Protein AF-A0AA89L4E9-F1 (afdb_monomer)

pLDDT: mean 79.31, std 12.42, range [31.48, 97.69]

Organism: NCBI:txid1423752

Structure (mmCIF, N/CA/C/O backbone):
data_AF-A0AA89L4E9-F1
#
_entry.id   AF-A0AA89L4E9-F1
#
loop_
_atom_site.group_PDB
_atom_site.id
_atom_site.type_symbol
_atom_site.label_atom_id
_atom_site.label_alt_id
_atom_site.label_comp_id
_atom_site.label_asym_id
_atom_site.label_entity_id
_atom_site.label_seq_id
_atom_site.pdbx_PDB_ins_code
_atom_site.Cartn_x
_atom_site.Cartn_y
_atom_site.Cartn_z
_atom_site.occupancy
_atom_site.B_iso_or_equiv
_atom_site.auth_seq_id
_atom_site.auth_comp_id
_atom_site.auth_asym_id
_atom_site.auth_atom_id
_atom_site.pdbx_PDB_model_num
ATOM 1 N N . MET A 1 1 ? -25.740 25.741 -2.305 1.00 34.22 1 MET A N 1
ATOM 2 C CA . MET A 1 1 ? -24.796 24.967 -3.142 1.00 34.22 1 MET A CA 1
ATOM 3 C C . MET A 1 1 ? -24.768 23.547 -2.615 1.00 34.22 1 MET A C 1
ATOM 5 O O . MET A 1 1 ? -24.580 23.370 -1.420 1.00 34.22 1 MET A O 1
ATOM 9 N N . ILE A 1 2 ? -25.071 22.584 -3.481 1.00 31.48 2 ILE A N 1
ATOM 10 C CA . ILE A 1 2 ? -25.350 21.183 -3.149 1.00 31.48 2 ILE A CA 1
ATOM 11 C C . ILE A 1 2 ? -24.116 20.564 -2.480 1.00 31.48 2 ILE A C 1
ATOM 13 O O . ILE A 1 2 ? -23.092 20.346 -3.120 1.00 31.48 2 ILE A O 1
ATOM 17 N N . THR A 1 3 ? -24.206 20.318 -1.174 1.00 39.59 3 THR A N 1
ATOM 18 C CA . THR A 1 3 ? -23.244 19.529 -0.402 1.00 39.59 3 THR A CA 1
ATOM 19 C C . THR A 1 3 ? -23.375 18.074 -0.832 1.00 39.59 3 THR A C 1
ATOM 21 O O . THR A 1 3 ? -24.111 17.310 -0.212 1.00 39.59 3 THR A O 1
ATOM 24 N N . SER A 1 4 ? -22.707 17.679 -1.919 1.00 49.53 4 SER A N 1
ATOM 25 C CA . SER A 1 4 ? -22.522 16.257 -2.204 1.00 49.53 4 SER A CA 1
ATOM 26 C C . SER A 1 4 ? -21.714 15.671 -1.049 1.00 49.53 4 SER A C 1
ATOM 28 O O . SER A 1 4 ? -20.542 16.016 -0.876 1.00 49.53 4 SER A O 1
ATOM 30 N N . GLN A 1 5 ? -22.352 14.849 -0.222 1.00 59.25 5 GLN A N 1
ATOM 31 C CA . GLN A 1 5 ? -21.687 14.121 0.848 1.00 59.25 5 GLN A CA 1
ATOM 32 C C . GLN A 1 5 ? -20.599 13.256 0.202 1.00 59.25 5 GLN A C 1
ATOM 34 O O . GLN A 1 5 ? -20.903 12.355 -0.575 1.00 59.25 5 GLN A O 1
ATOM 39 N N . LEU A 1 6 ? -19.329 13.598 0.435 1.00 64.25 6 LEU A N 1
ATOM 40 C CA . LEU A 1 6 ? -18.217 12.800 -0.071 1.00 64.25 6 LEU A CA 1
ATOM 41 C C . LEU A 1 6 ? -18.293 11.424 0.595 1.00 64.25 6 LEU A C 1
ATOM 43 O O . LEU A 1 6 ? -18.438 11.343 1.816 1.00 64.25 6 LEU A O 1
ATOM 47 N N . SER A 1 7 ? -18.220 10.359 -0.203 1.00 77.50 7 SER A N 1
ATOM 48 C CA . SER A 1 7 ? -18.093 9.008 0.338 1.00 77.50 7 SER A CA 1
ATOM 49 C C . SER A 1 7 ? -16.706 8.888 0.968 1.00 77.50 7 SER A C 1
ATOM 51 O O . SER A 1 7 ? -15.694 9.215 0.344 1.00 77.50 7 SER A O 1
ATOM 53 N N . THR A 1 8 ? -16.660 8.505 2.240 1.00 84.25 8 THR A N 1
ATOM 54 C CA . THR A 1 8 ? -15.418 8.337 2.997 1.00 84.25 8 THR A CA 1
ATOM 55 C C . THR A 1 8 ? -15.434 7.012 3.722 1.00 84.25 8 THR A C 1
ATOM 57 O O . THR A 1 8 ? -16.495 6.532 4.128 1.00 84.25 8 THR A O 1
ATOM 60 N N . PHE A 1 9 ? -14.256 6.462 3.952 1.00 88.75 9 PHE A N 1
ATOM 61 C CA . PHE A 1 9 ? -14.078 5.269 4.760 1.00 88.75 9 PHE A CA 1
ATOM 62 C C . PHE A 1 9 ? -12.809 5.389 5.598 1.00 88.75 9 PHE A C 1
ATOM 64 O O . PHE A 1 9 ? -11.923 6.184 5.280 1.00 88.75 9 PHE A O 1
ATOM 71 N N . ILE A 1 10 ? -12.736 4.617 6.677 1.00 89.56 10 ILE A N 1
ATOM 72 C CA . ILE A 1 10 ? -11.607 4.632 7.609 1.00 89.56 10 ILE A CA 1
ATOM 73 C C . ILE A 1 10 ? -10.956 3.255 7.607 1.00 89.56 10 ILE A C 1
ATOM 75 O O . ILE A 1 10 ? -11.644 2.251 7.797 1.00 89.56 10 ILE A O 1
ATOM 79 N N . ILE A 1 11 ? -9.637 3.230 7.432 1.00 91.06 11 ILE A N 1
ATOM 80 C CA . ILE A 1 11 ? -8.781 2.103 7.793 1.00 91.06 11 ILE A CA 1
ATOM 81 C C . ILE A 1 11 ? -7.450 2.608 8.341 1.00 91.06 11 ILE A C 1
ATOM 83 O O . ILE A 1 11 ? -6.716 3.320 7.664 1.00 91.06 11 ILE A O 1
ATOM 87 N N . ILE A 1 12 ? -7.126 2.190 9.559 1.00 89.44 12 ILE A N 1
ATOM 88 C CA . ILE A 1 12 ? -5.860 2.474 10.232 1.00 89.44 12 ILE A CA 1
ATOM 89 C C . ILE A 1 12 ? -5.217 1.137 10.565 1.00 89.44 12 ILE A C 1
ATOM 91 O O . ILE A 1 12 ? -5.821 0.307 11.247 1.00 89.44 12 ILE A O 1
ATOM 95 N N . ALA A 1 13 ? -4.003 0.934 10.066 1.00 89.88 13 ALA A N 1
ATOM 96 C CA . ALA A 1 13 ? -3.284 -0.333 10.151 1.00 89.88 13 ALA A CA 1
ATOM 97 C C . ALA A 1 13 ? -1.805 -0.123 10.509 1.00 89.88 13 ALA A C 1
ATOM 99 O O . ALA A 1 13 ? -0.934 -0.831 10.013 1.00 89.88 13 ALA A O 1
ATOM 100 N N . ASN A 1 14 ? -1.509 0.872 11.349 1.00 86.56 14 ASN A N 1
ATOM 101 C CA . ASN A 1 14 ? -0.137 1.310 11.645 1.00 86.56 14 ASN A CA 1
ATOM 102 C C . ASN A 1 14 ? 0.743 0.179 12.204 1.00 86.56 14 ASN A C 1
ATOM 104 O O . ASN A 1 14 ? 1.941 0.131 11.925 1.00 86.56 14 ASN A O 1
ATOM 108 N N . ASN A 1 15 ? 0.126 -0.784 12.897 1.00 87.94 15 ASN A N 1
ATOM 109 C CA . ASN A 1 15 ? 0.776 -1.985 13.426 1.00 87.94 15 ASN A CA 1
ATOM 110 C C . ASN A 1 15 ? 1.361 -2.894 12.330 1.00 87.94 15 ASN A C 1
ATOM 112 O O . ASN A 1 15 ? 2.174 -3.759 12.636 1.00 87.94 15 ASN A O 1
ATOM 116 N N . PHE A 1 16 ? 0.989 -2.686 11.063 1.00 89.62 16 PHE A N 1
ATOM 117 C CA . PHE A 1 16 ? 1.454 -3.436 9.892 1.00 89.62 16 PHE A CA 1
ATOM 118 C C . PHE A 1 16 ? 2.478 -2.663 9.060 1.00 89.62 16 PHE A C 1
ATOM 120 O O . PHE A 1 16 ? 2.621 -2.896 7.859 1.00 89.62 16 PHE A O 1
ATOM 127 N N . THR A 1 17 ? 3.201 -1.735 9.684 1.00 88.00 17 THR A N 1
ATOM 128 C CA . THR A 1 17 ? 4.418 -1.183 9.085 1.00 88.00 17 THR A CA 1
ATOM 129 C C . THR A 1 17 ? 5.465 -2.292 9.041 1.00 88.00 17 THR A C 1
ATOM 131 O O . THR A 1 17 ? 5.830 -2.828 10.089 1.00 88.00 17 THR A O 1
ATOM 134 N N . MET A 1 18 ? 5.897 -2.675 7.839 1.00 85.31 18 MET A N 1
ATOM 135 C CA . MET A 1 18 ? 6.912 -3.713 7.651 1.00 85.31 18 MET A CA 1
ATOM 136 C C . MET A 1 18 ? 8.278 -3.163 8.067 1.00 85.31 18 MET A C 1
ATOM 138 O O . MET A 1 18 ? 8.704 -2.124 7.564 1.00 85.31 18 MET A O 1
ATOM 142 N N . ILE A 1 19 ? 8.944 -3.855 8.988 1.00 86.00 19 ILE A N 1
ATOM 143 C CA . ILE A 1 19 ? 10.276 -3.489 9.486 1.00 86.00 19 ILE A CA 1
ATOM 144 C C . ILE A 1 19 ? 11.342 -4.290 8.751 1.00 86.00 19 ILE A C 1
ATOM 146 O O . ILE A 1 19 ? 12.340 -3.729 8.308 1.00 86.00 19 ILE A O 1
ATOM 150 N N . ASP A 1 20 ? 11.113 -5.592 8.611 1.00 82.94 20 ASP A N 1
ATOM 151 C CA . ASP A 1 20 ? 12.047 -6.507 7.969 1.00 82.94 20 ASP A CA 1
ATOM 152 C C . ASP A 1 20 ? 11.298 -7.715 7.389 1.00 82.94 20 ASP A C 1
ATOM 154 O O . ASP A 1 20 ? 10.068 -7.804 7.469 1.00 82.94 20 ASP A O 1
ATOM 158 N N . ARG A 1 21 ? 12.036 -8.652 6.801 1.00 86.19 21 ARG A N 1
ATOM 159 C CA . ARG A 1 21 ? 11.559 -9.995 6.491 1.00 86.19 21 ARG A CA 1
ATOM 160 C C . ARG A 1 21 ? 12.344 -11.015 7.285 1.00 86.19 21 ARG A C 1
ATOM 162 O O . ARG A 1 21 ? 13.561 -10.916 7.406 1.00 86.19 21 ARG A O 1
ATOM 169 N N . ASP A 1 22 ? 11.642 -12.035 7.747 1.00 80.88 22 ASP A N 1
ATOM 170 C CA . ASP A 1 22 ? 12.271 -13.193 8.354 1.00 80.88 22 ASP A CA 1
ATOM 171 C C . ASP A 1 22 ? 13.283 -13.812 7.359 1.00 80.88 22 ASP A C 1
ATOM 173 O O . ASP A 1 22 ? 12.941 -14.060 6.190 1.00 80.88 22 ASP A O 1
ATOM 177 N N . PRO A 1 23 ? 14.548 -14.019 7.766 1.00 81.31 23 PRO A N 1
ATOM 178 C CA . PRO A 1 23 ? 15.587 -14.526 6.880 1.00 81.31 23 PRO A CA 1
ATOM 179 C C . PRO A 1 23 ? 15.296 -15.943 6.369 1.00 81.31 23 PRO A C 1
ATOM 181 O O . PRO A 1 23 ? 15.668 -16.238 5.225 1.00 81.31 23 PRO A O 1
ATOM 184 N N . ASP A 1 24 ? 14.596 -16.761 7.154 1.00 84.56 24 ASP A N 1
ATOM 185 C CA . ASP A 1 24 ? 14.318 -18.169 6.885 1.00 84.56 24 ASP A CA 1
ATOM 186 C C . ASP A 1 24 ? 12.994 -18.343 6.135 1.00 84.56 24 ASP A C 1
ATOM 188 O O . ASP A 1 24 ? 12.947 -18.991 5.087 1.00 84.56 24 ASP A O 1
ATOM 192 N N . THR A 1 25 ? 11.916 -17.728 6.627 1.00 82.69 25 THR A N 1
ATOM 193 C CA . THR A 1 25 ? 10.566 -17.909 6.060 1.00 82.69 25 THR A CA 1
ATOM 194 C C . THR A 1 25 ? 10.231 -16.906 4.953 1.00 82.69 25 THR A C 1
ATOM 196 O O . THR A 1 25 ? 9.310 -17.138 4.169 1.00 82.69 25 THR A O 1
ATOM 199 N N . LYS A 1 26 ? 10.990 -15.801 4.850 1.00 81.56 26 LYS A N 1
ATOM 200 C CA . LYS A 1 26 ? 10.721 -14.636 3.977 1.00 81.56 26 LYS A CA 1
ATOM 201 C C . LYS A 1 26 ? 9.405 -13.910 4.271 1.00 81.56 26 LYS A C 1
ATOM 203 O O . LYS A 1 26 ? 9.016 -13.012 3.510 1.00 81.56 26 LYS A O 1
ATOM 208 N N . GLU A 1 27 ? 8.741 -14.255 5.371 1.00 83.00 27 GLU A N 1
ATOM 209 C CA . GLU A 1 27 ? 7.519 -13.597 5.813 1.00 83.00 27 GLU A CA 1
ATOM 210 C C . GLU A 1 27 ? 7.810 -12.177 6.325 1.00 83.00 27 GLU A C 1
ATOM 212 O O . GLU A 1 27 ? 8.894 -11.911 6.855 1.00 83.00 27 GLU A O 1
ATOM 217 N N . PRO A 1 28 ? 6.880 -11.227 6.131 1.00 84.12 28 PRO A N 1
ATOM 218 C CA . PRO A 1 28 ? 7.044 -9.863 6.615 1.00 84.12 28 PRO A CA 1
ATOM 219 C C . PRO A 1 28 ? 6.973 -9.808 8.146 1.00 84.12 28 PRO A C 1
ATOM 221 O O . PRO A 1 28 ? 6.044 -10.340 8.755 1.00 84.12 28 PRO A O 1
ATOM 224 N N . ILE A 1 29 ? 7.919 -9.092 8.752 1.00 85.06 29 ILE A N 1
ATOM 225 C CA . ILE A 1 29 ? 7.917 -8.756 10.176 1.00 85.06 29 ILE A CA 1
ATOM 226 C C . ILE A 1 29 ? 7.343 -7.350 10.331 1.00 85.06 29 ILE A C 1
ATOM 228 O O . ILE A 1 29 ? 7.836 -6.384 9.738 1.00 85.06 29 ILE A O 1
ATOM 232 N N . TYR A 1 30 ? 6.295 -7.230 11.138 1.00 87.88 30 TYR A N 1
ATOM 233 C CA . TYR A 1 30 ? 5.572 -5.981 11.348 1.00 87.88 30 TYR A CA 1
ATOM 234 C C . TYR A 1 30 ? 5.892 -5.347 12.702 1.00 87.88 30 TYR A C 1
ATOM 236 O O . TYR A 1 30 ? 6.123 -6.044 13.689 1.00 87.88 30 TYR A O 1
ATOM 244 N N . ILE A 1 31 ? 5.810 -4.016 12.788 1.00 85.38 31 ILE A N 1
ATOM 245 C CA . ILE A 1 31 ? 6.038 -3.278 14.043 1.00 85.38 31 ILE A CA 1
ATOM 246 C C . ILE A 1 31 ? 5.148 -3.747 15.196 1.00 85.38 31 ILE A C 1
ATOM 248 O O . ILE A 1 31 ? 5.612 -3.832 16.331 1.00 85.38 31 ILE A O 1
ATOM 252 N N . GLY A 1 32 ? 3.904 -4.137 14.904 1.00 79.25 32 GLY A N 1
ATOM 253 C CA . GLY A 1 32 ? 2.974 -4.687 15.886 1.00 79.25 32 GLY A CA 1
ATOM 254 C C . GLY A 1 32 ? 3.481 -5.959 16.565 1.00 79.25 32 GLY A C 1
ATOM 255 O O . GLY A 1 32 ? 3.067 -6.242 17.678 1.00 79.25 32 GLY A O 1
ATOM 256 N N . GLN A 1 33 ? 4.383 -6.721 15.941 1.00 79.94 33 GLN A N 1
ATOM 257 C CA . GLN A 1 33 ? 4.973 -7.919 16.548 1.00 79.94 33 GLN A CA 1
ATOM 258 C C . GLN A 1 33 ? 6.072 -7.563 17.561 1.00 79.94 33 GLN A C 1
ATOM 260 O O . GLN A 1 33 ? 6.213 -8.253 18.564 1.00 79.94 33 GLN A O 1
ATOM 265 N N . GLN A 1 34 ? 6.807 -6.468 17.335 1.00 72.75 34 GLN A N 1
ATOM 266 C CA . GLN A 1 34 ? 7.938 -6.054 18.178 1.00 72.75 34 GLN A CA 1
ATOM 267 C C . GLN A 1 34 ? 7.528 -5.244 19.411 1.00 72.75 34 GLN A C 1
ATOM 269 O O . GLN A 1 34 ? 8.220 -5.254 20.420 1.00 72.75 34 GLN A O 1
ATOM 274 N N . ILE A 1 35 ? 6.402 -4.532 19.354 1.00 70.88 35 ILE A N 1
ATOM 275 C CA . ILE A 1 35 ? 5.924 -3.700 20.473 1.00 70.88 35 ILE A CA 1
ATOM 276 C C . ILE A 1 35 ? 5.145 -4.497 21.538 1.00 70.88 35 ILE A C 1
ATOM 278 O O . ILE A 1 35 ? 4.563 -3.904 22.449 1.00 70.88 35 ILE A O 1
ATOM 282 N N . MET A 1 36 ? 5.089 -5.829 21.420 1.00 72.19 36 MET A N 1
ATOM 283 C CA . MET A 1 36 ? 4.351 -6.694 22.344 1.00 72.19 36 MET A CA 1
ATOM 284 C C . MET A 1 36 ? 5.152 -6.952 23.630 1.00 72.19 36 MET A C 1
ATOM 286 O O . MET A 1 36 ? 6.327 -7.297 23.552 1.00 72.19 36 MET A O 1
ATOM 290 N N . PRO A 1 37 ? 4.523 -6.869 24.817 1.00 56.69 37 PRO A N 1
ATOM 291 C CA . PRO A 1 37 ? 5.218 -6.908 26.107 1.00 56.69 37 PRO A CA 1
ATOM 292 C C . PRO A 1 37 ? 5.982 -8.211 26.399 1.00 56.69 37 PRO A C 1
ATOM 294 O O . PRO A 1 37 ? 6.926 -8.166 27.181 1.00 56.69 37 PRO A O 1
ATOM 297 N N . ASN A 1 38 ? 5.612 -9.342 25.780 1.00 60.06 38 ASN A N 1
ATOM 298 C CA . ASN A 1 38 ? 6.339 -10.613 25.914 1.00 60.06 38 ASN A CA 1
ATOM 299 C C . ASN A 1 38 ? 6.726 -11.248 24.562 1.00 60.06 38 ASN A C 1
ATOM 301 O O . ASN A 1 38 ? 7.061 -12.430 24.534 1.00 60.06 38 ASN A O 1
ATOM 305 N N . GLU A 1 39 ? 6.611 -10.509 23.448 1.00 65.44 39 GLU A N 1
ATOM 306 C CA . GLU A 1 39 ? 6.919 -10.976 22.078 1.00 65.44 39 GLU A CA 1
ATOM 307 C C . GLU A 1 39 ? 6.245 -12.309 21.663 1.00 65.44 39 GLU A C 1
ATOM 309 O O . GLU A 1 39 ? 6.674 -12.977 20.723 1.00 65.44 39 GLU A O 1
ATOM 314 N N . THR A 1 40 ? 5.163 -12.731 22.333 1.00 77.38 40 THR A N 1
ATOM 315 C CA . THR A 1 40 ? 4.489 -13.988 21.983 1.00 77.38 40 THR A CA 1
ATOM 316 C C . THR A 1 40 ? 3.470 -13.799 20.859 1.00 77.38 40 THR A C 1
ATOM 318 O O . THR A 1 40 ? 2.757 -12.797 20.782 1.00 77.38 40 THR A O 1
ATOM 321 N N . VAL A 1 41 ? 3.310 -14.831 20.021 1.00 80.69 41 VAL A N 1
ATOM 322 C CA . VAL A 1 41 ? 2.262 -14.890 18.980 1.00 80.69 41 VAL A CA 1
ATOM 323 C C . VAL A 1 41 ? 0.861 -14.712 19.579 1.00 80.69 41 VAL A C 1
ATOM 325 O O . VAL A 1 41 ? -0.042 -14.189 18.927 1.00 80.69 41 VAL A O 1
ATOM 328 N N . ARG A 1 42 ? 0.656 -15.137 20.829 1.00 84.62 42 ARG A N 1
ATOM 329 C CA . ARG A 1 42 ? -0.619 -14.982 21.533 1.00 84.62 42 ARG A CA 1
ATOM 330 C C . ARG A 1 42 ? -0.898 -13.523 21.888 1.00 84.62 42 ARG A C 1
ATOM 332 O O . ARG A 1 42 ? -2.000 -13.052 21.616 1.00 84.62 42 ARG A O 1
ATOM 339 N N . ASP A 1 43 ? 0.089 -12.810 22.422 1.00 83.62 43 ASP A N 1
ATOM 340 C CA . ASP A 1 43 ? -0.048 -11.387 22.753 1.00 83.62 43 ASP A CA 1
ATOM 341 C C . ASP A 1 43 ? -0.295 -10.572 21.481 1.00 83.62 43 ASP A C 1
ATOM 343 O O . ASP A 1 43 ? -1.248 -9.796 21.415 1.00 83.62 43 ASP A O 1
ATOM 347 N N . TYR A 1 44 ? 0.457 -10.862 20.411 1.00 86.94 44 TYR A N 1
ATOM 348 C CA . TYR A 1 44 ? 0.230 -10.257 19.097 1.00 86.94 44 TYR A CA 1
ATOM 349 C C . TYR A 1 44 ? -1.213 -10.450 18.610 1.00 86.94 44 TYR A C 1
ATOM 351 O O . TYR A 1 44 ? -1.811 -9.532 18.065 1.00 86.94 44 TYR A O 1
ATOM 359 N N . ASN A 1 45 ? -1.825 -11.611 18.839 1.00 89.19 45 ASN A N 1
ATOM 360 C CA . ASN A 1 45 ? -3.192 -11.885 18.394 1.00 89.19 45 ASN A CA 1
ATOM 361 C C . ASN A 1 45 ? -4.287 -11.455 19.384 1.00 89.19 45 ASN A C 1
ATOM 363 O O . ASN A 1 45 ? -5.453 -11.745 19.132 1.00 89.19 45 ASN A O 1
ATOM 367 N N . THR A 1 46 ? -3.962 -10.809 20.506 1.00 90.50 46 THR A N 1
ATOM 368 C CA . THR A 1 46 ? -4.968 -10.446 21.525 1.00 90.50 46 THR A CA 1
ATOM 369 C C . THR A 1 46 ? -4.874 -9.007 22.023 1.00 90.50 46 THR A C 1
ATOM 371 O O . THR A 1 46 ? -5.868 -8.467 22.513 1.00 90.50 46 THR A O 1
ATOM 374 N N . GLU A 1 47 ? -3.720 -8.360 21.878 1.00 90.06 47 GLU A N 1
ATOM 375 C CA . GLU A 1 47 ? -3.499 -6.973 22.279 1.00 90.06 47 GLU A CA 1
ATOM 376 C C . GLU A 1 47 ? -3.979 -5.969 21.210 1.00 90.06 47 GLU A C 1
ATOM 378 O O . GLU A 1 47 ? -3.845 -6.205 20.006 1.00 90.06 47 GLU A O 1
ATOM 383 N N . PRO A 1 48 ? -4.469 -4.782 21.617 1.00 86.44 48 PRO A N 1
ATOM 384 C CA . PRO A 1 48 ? -4.989 -3.767 20.705 1.00 86.44 48 PRO A CA 1
ATOM 385 C C . PRO A 1 48 ? -3.943 -3.135 19.780 1.00 86.44 48 PRO A C 1
ATOM 387 O O . PRO A 1 48 ? -4.342 -2.433 18.855 1.00 86.44 48 PRO A O 1
ATOM 390 N N . PHE A 1 49 ? -2.647 -3.386 19.987 1.00 85.12 49 PHE A N 1
ATOM 391 C CA . PHE A 1 49 ? -1.543 -2.908 19.137 1.00 85.12 49 PHE A CA 1
ATOM 392 C C . PHE A 1 49 ? -0.827 -4.032 18.372 1.00 85.12 49 PHE A C 1
ATOM 394 O O . PHE A 1 49 ? 0.189 -3.788 17.728 1.00 85.12 49 PHE A O 1
ATOM 401 N N . GLY A 1 50 ? -1.335 -5.264 18.459 1.00 89.50 50 GLY A N 1
ATOM 402 C CA . GLY A 1 50 ? -0.792 -6.409 17.738 1.00 89.50 50 GLY A CA 1
ATOM 403 C C . GLY A 1 50 ? -1.398 -6.539 16.340 1.00 89.50 50 GLY A C 1
ATOM 404 O O . GLY A 1 50 ? -1.334 -5.622 15.520 1.00 89.50 50 GLY A O 1
ATOM 405 N N . ASN A 1 51 ? -2.018 -7.683 16.065 1.00 91.19 51 ASN A N 1
ATOM 406 C CA . ASN A 1 51 ? -2.722 -8.026 14.832 1.00 91.19 51 ASN A CA 1
ATOM 407 C C . ASN A 1 51 ? -4.086 -7.320 14.750 1.00 91.19 51 ASN A C 1
ATOM 409 O O . ASN A 1 51 ? -5.132 -7.961 14.636 1.00 91.19 51 ASN A O 1
ATOM 413 N N . SER A 1 52 ? -4.098 -5.995 14.870 1.00 93.31 52 SER A N 1
ATOM 414 C CA . SER A 1 52 ? -5.318 -5.202 14.958 1.00 93.31 52 SER A CA 1
ATOM 415 C C . SER A 1 52 ? -5.326 -4.030 13.983 1.00 93.31 52 SER A C 1
ATOM 417 O O . SER A 1 52 ? -4.305 -3.401 13.697 1.00 93.31 52 SER A O 1
ATOM 419 N N . ILE A 1 53 ? -6.518 -3.714 13.489 1.00 93.81 53 ILE A N 1
ATOM 420 C CA . ILE A 1 53 ? -6.784 -2.545 12.649 1.00 93.81 53 ILE A CA 1
ATOM 421 C C . ILE A 1 53 ? -8.001 -1.792 13.174 1.00 93.81 53 ILE A C 1
ATOM 423 O O . ILE A 1 53 ? -8.866 -2.375 13.826 1.00 93.81 53 ILE A O 1
ATOM 427 N N . ILE A 1 54 ? -8.112 -0.508 12.844 1.00 93.19 54 ILE A N 1
ATOM 428 C CA . ILE A 1 54 ? -9.316 0.288 13.106 1.00 93.19 54 ILE A CA 1
ATOM 429 C C . ILE A 1 54 ? -10.005 0.553 11.776 1.00 93.19 54 ILE A C 1
ATOM 431 O O . ILE A 1 54 ? -9.375 1.051 10.849 1.00 93.19 54 ILE A O 1
ATOM 435 N N . VAL A 1 55 ? -11.293 0.237 11.677 1.00 94.31 55 VAL A N 1
ATOM 436 C CA . VAL A 1 55 ? -12.070 0.367 10.437 1.00 94.31 55 VAL A CA 1
ATOM 437 C C . VAL A 1 55 ? -13.458 0.927 10.699 1.00 94.31 55 VAL A C 1
ATOM 439 O O . VAL A 1 55 ? -14.024 0.722 11.769 1.00 94.31 55 VAL A O 1
ATOM 442 N N . ASP A 1 56 ? -14.056 1.606 9.725 1.00 93.19 56 ASP A N 1
ATOM 443 C CA . ASP A 1 56 ? -15.468 1.991 9.802 1.00 93.19 56 ASP A CA 1
ATOM 444 C C . ASP A 1 56 ? -16.386 1.060 8.991 1.00 93.19 56 ASP A C 1
ATOM 446 O O . ASP A 1 56 ? -15.960 0.180 8.240 1.00 93.19 56 ASP A O 1
ATOM 450 N N . LYS A 1 57 ? -17.702 1.243 9.148 1.00 92.62 57 LYS A N 1
ATOM 451 C CA . LYS A 1 57 ? -18.692 0.432 8.423 1.00 92.62 57 LYS A CA 1
ATOM 452 C C . LYS A 1 57 ? -18.620 0.629 6.908 1.00 92.62 57 LYS A C 1
ATOM 454 O O . LYS A 1 57 ? -18.975 -0.295 6.179 1.00 92.62 57 LYS A O 1
ATOM 459 N N . ASN A 1 58 ? -18.199 1.803 6.439 1.00 91.94 58 ASN A N 1
ATOM 460 C CA . ASN A 1 58 ? -18.079 2.080 5.011 1.00 91.94 58 ASN A CA 1
ATOM 461 C C . ASN A 1 58 ? -16.938 1.262 4.403 1.00 91.94 58 ASN A C 1
ATOM 463 O O . ASN A 1 58 ? -17.150 0.608 3.384 1.00 91.94 58 ASN A O 1
ATOM 467 N N . TYR A 1 59 ? -15.785 1.201 5.075 1.00 93.25 59 TYR A N 1
ATOM 468 C CA . TYR A 1 59 ? -14.673 0.338 4.685 1.00 93.25 59 TYR A CA 1
ATOM 469 C C . TYR A 1 59 ? -15.101 -1.135 4.619 1.00 93.25 59 TYR A C 1
ATOM 471 O O . TYR A 1 59 ? -14.890 -1.804 3.607 1.00 93.25 59 TYR A O 1
ATOM 479 N N . LEU A 1 60 ? -15.755 -1.632 5.674 1.00 94.69 60 LEU A N 1
ATOM 480 C CA . LEU A 1 60 ? -16.180 -3.033 5.767 1.00 94.69 60 LEU A CA 1
ATOM 481 C C . LEU A 1 60 ? -17.145 -3.430 4.638 1.00 94.69 60 LEU A C 1
ATOM 483 O O . LEU A 1 60 ? -17.010 -4.512 4.069 1.00 94.69 60 LEU A O 1
ATOM 487 N N . LYS A 1 61 ? -18.085 -2.542 4.281 1.00 92.88 61 LYS A N 1
ATOM 488 C CA . LYS A 1 61 ? -18.983 -2.731 3.129 1.00 92.88 61 LYS A CA 1
ATOM 489 C C . LYS A 1 61 ? -18.209 -2.734 1.817 1.00 92.88 61 LYS A C 1
ATOM 491 O O . LYS A 1 61 ? -18.426 -3.610 0.990 1.00 92.88 61 LYS A O 1
ATOM 496 N N . ARG A 1 62 ? -17.291 -1.782 1.640 1.00 90.38 62 ARG A N 1
ATOM 497 C CA . ARG A 1 62 ? -16.482 -1.648 0.423 1.00 90.38 62 ARG A CA 1
ATOM 498 C C . ARG A 1 62 ? -15.627 -2.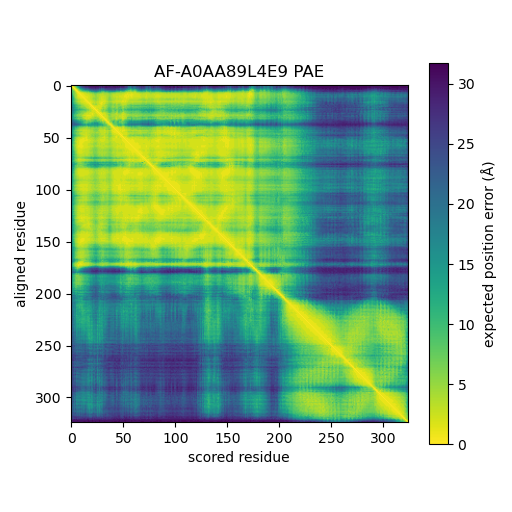888 0.154 1.00 90.38 62 ARG A C 1
ATOM 500 O O . ARG A 1 62 ? -15.477 -3.280 -0.996 1.00 90.38 62 ARG A O 1
ATOM 507 N N . GLN A 1 63 ? -15.078 -3.496 1.203 1.00 91.44 63 GLN A N 1
ATOM 508 C CA . GLN A 1 63 ? -14.274 -4.720 1.111 1.00 91.44 63 GLN A CA 1
ATOM 509 C C . GLN A 1 63 ? -15.098 -6.012 1.122 1.00 91.44 63 GLN A C 1
ATOM 511 O O . GLN A 1 63 ? -14.525 -7.096 1.061 1.00 91.44 63 GLN A O 1
ATOM 516 N N . ASN A 1 64 ? -16.431 -5.923 1.196 1.00 93.31 64 ASN A N 1
ATOM 517 C CA . ASN A 1 64 ? -17.323 -7.079 1.303 1.00 93.31 64 ASN A CA 1
ATOM 518 C C . ASN A 1 64 ? -16.936 -8.035 2.447 1.00 93.31 64 ASN A C 1
ATOM 520 O O . ASN A 1 64 ? -16.999 -9.257 2.292 1.00 93.31 64 ASN A O 1
ATOM 524 N N . ILE A 1 65 ? -16.539 -7.481 3.599 1.00 95.38 65 ILE A N 1
ATOM 525 C CA . ILE A 1 65 ? -16.202 -8.286 4.774 1.00 95.38 65 ILE A CA 1
ATOM 526 C C . ILE A 1 65 ? -17.454 -9.026 5.249 1.00 95.38 65 ILE A C 1
ATOM 528 O O . ILE A 1 65 ? -18.480 -8.426 5.577 1.00 95.38 65 ILE A O 1
ATOM 532 N N . LYS A 1 66 ? -17.352 -10.351 5.297 1.00 95.44 66 LYS A N 1
ATOM 533 C CA . LYS A 1 66 ? -18.364 -11.276 5.786 1.00 95.44 66 LYS A CA 1
ATOM 534 C C . LYS A 1 66 ? -18.306 -11.328 7.310 1.00 95.44 66 LYS A C 1
ATOM 536 O O . LYS A 1 66 ? -17.296 -11.703 7.908 1.00 95.44 66 LYS A O 1
ATOM 541 N N . ILE A 1 67 ? -19.416 -10.962 7.932 1.00 95.62 67 ILE A N 1
ATOM 542 C CA . ILE A 1 67 ? -19.593 -10.903 9.383 1.00 95.62 67 ILE A CA 1
ATOM 543 C C . ILE A 1 67 ? -20.758 -11.831 9.724 1.00 95.62 67 ILE A C 1
ATOM 545 O O . ILE A 1 67 ? -21.754 -11.836 9.002 1.00 95.62 67 ILE A O 1
ATOM 549 N N . HIS A 1 68 ? -20.647 -12.611 10.801 1.00 93.69 68 HIS A N 1
ATOM 550 C CA . HIS A 1 68 ? -21.700 -13.561 11.189 1.00 93.69 68 HIS A CA 1
ATOM 551 C C . HIS A 1 68 ? -23.009 -12.868 11.609 1.00 93.69 68 HIS A C 1
ATOM 553 O O . HIS A 1 68 ? -24.094 -13.388 11.366 1.00 93.69 68 HIS A O 1
ATOM 559 N N . ASP A 1 69 ? -22.933 -11.669 12.198 1.00 93.25 69 ASP A N 1
ATOM 560 C CA . ASP A 1 69 ? -24.113 -10.842 12.499 1.00 93.25 69 ASP A CA 1
ATOM 561 C C . ASP A 1 69 ? -24.656 -10.194 11.211 1.00 93.25 69 ASP A C 1
ATOM 563 O O . ASP A 1 69 ? -24.192 -9.134 10.780 1.00 93.25 69 ASP A O 1
ATOM 567 N N . SER A 1 70 ? -25.681 -10.812 10.616 1.00 87.56 70 SER A N 1
ATOM 568 C CA . SER A 1 70 ? -26.342 -10.346 9.385 1.00 87.56 70 SER A CA 1
ATOM 569 C C . SER A 1 70 ? -26.961 -8.947 9.496 1.00 87.56 70 SER A C 1
ATOM 571 O O . SER A 1 70 ? -27.198 -8.300 8.475 1.00 87.56 70 SER A O 1
ATOM 573 N N . ASN A 1 71 ? -27.215 -8.475 10.723 1.00 90.19 71 ASN A N 1
ATOM 574 C CA . ASN A 1 71 ? -27.810 -7.171 11.013 1.00 90.19 71 ASN A CA 1
ATOM 575 C C . ASN A 1 71 ? -26.766 -6.104 11.391 1.00 90.19 71 ASN A C 1
ATOM 577 O O . ASN A 1 71 ? -27.115 -4.965 11.730 1.00 90.19 71 ASN A O 1
ATOM 581 N N . PHE A 1 72 ? -25.473 -6.445 11.359 1.00 91.94 72 PHE A N 1
ATOM 582 C CA . PHE A 1 72 ? -24.395 -5.558 11.789 1.00 91.94 72 PHE A CA 1
ATOM 583 C C . PHE A 1 72 ? -24.378 -4.226 11.022 1.00 91.94 72 PHE A C 1
ATOM 585 O O . PHE A 1 72 ? -24.189 -3.151 11.609 1.00 91.94 72 PHE A O 1
ATOM 592 N N . PHE A 1 73 ? -24.603 -4.276 9.709 1.00 90.25 73 PHE A N 1
ATOM 593 C CA . PHE A 1 73 ? -24.547 -3.103 8.837 1.00 90.25 73 PHE A CA 1
ATOM 594 C C . PHE A 1 73 ? -25.788 -2.206 8.927 1.00 90.25 73 PHE A C 1
ATOM 596 O O . PHE A 1 73 ? -25.686 -1.019 8.613 1.00 90.25 73 PHE A O 1
ATOM 603 N N . GLN A 1 74 ? -26.923 -2.752 9.370 1.00 87.00 74 GLN A N 1
ATOM 604 C CA . GLN A 1 74 ? -28.202 -2.064 9.551 1.00 87.00 74 GLN A CA 1
ATOM 605 C C . GLN A 1 74 ? -28.295 -1.401 10.932 1.00 87.00 74 GLN A C 1
ATOM 607 O O . GLN A 1 74 ? -28.980 -0.393 11.092 1.00 87.00 74 GLN A O 1
ATOM 612 N N . ARG A 1 75 ? -27.586 -1.933 11.938 1.00 84.50 75 ARG A N 1
ATOM 613 C CA . ARG A 1 75 ? -27.587 -1.380 13.298 1.00 84.50 75 ARG A CA 1
ATOM 614 C C . ARG A 1 75 ? -26.973 0.025 13.328 1.00 84.50 75 ARG A C 1
ATOM 616 O O . ARG A 1 75 ? -25.907 0.263 12.750 1.00 84.50 75 ARG A O 1
ATOM 623 N N . SER A 1 76 ? -27.584 0.945 14.069 1.00 80.88 76 SER A N 1
ATOM 624 C CA . SER A 1 76 ? -26.958 2.228 14.399 1.00 80.88 76 SER A CA 1
ATOM 625 C C . SER A 1 76 ? -25.731 2.022 15.300 1.00 80.88 76 SER A C 1
ATOM 627 O O . SER A 1 76 ? -25.601 1.020 16.005 1.00 80.88 76 SER A O 1
ATOM 629 N N . VAL A 1 77 ? -24.771 2.946 15.240 1.00 77.94 77 VAL A N 1
ATOM 630 C CA . VAL A 1 77 ? -23.604 2.909 16.133 1.00 77.94 77 VAL A CA 1
ATOM 631 C C . VAL A 1 77 ? -24.048 3.392 17.511 1.00 77.94 77 VAL A C 1
ATOM 633 O O . VAL A 1 77 ? -24.411 4.558 17.667 1.00 77.94 77 VAL A O 1
ATOM 636 N N . ASP A 1 78 ? -24.030 2.495 18.495 1.00 85.62 78 ASP A N 1
ATOM 637 C CA . ASP A 1 78 ? -24.248 2.854 19.897 1.00 85.62 78 ASP A CA 1
ATOM 638 C C . ASP A 1 78 ? -23.114 3.780 20.369 1.00 85.62 78 ASP A C 1
ATOM 640 O O . ASP A 1 78 ? -21.945 3.583 20.037 1.00 85.62 78 ASP A O 1
ATOM 644 N N . ARG A 1 79 ? -23.455 4.818 21.135 1.00 86.94 79 ARG A N 1
ATOM 645 C CA . ARG A 1 79 ? -22.510 5.842 21.597 1.00 86.94 79 ARG A CA 1
ATOM 646 C C . ARG A 1 79 ? -21.519 5.336 22.649 1.00 86.94 79 ARG A C 1
ATOM 648 O O . ARG A 1 79 ? -20.561 6.055 22.927 1.00 86.94 79 ARG A O 1
ATOM 655 N N . SER A 1 80 ? -21.752 4.176 23.265 1.00 90.00 80 SER A N 1
ATOM 656 C CA . SER A 1 80 ? -20.887 3.621 24.320 1.00 90.00 80 SER A CA 1
ATOM 657 C C . SER A 1 80 ? -20.264 2.266 23.977 1.00 90.00 80 SER A C 1
ATOM 659 O O . SER A 1 80 ? -19.412 1.796 24.728 1.00 90.00 80 SER A O 1
ATOM 661 N N . ILE A 1 81 ? -20.656 1.643 22.859 1.00 93.06 81 ILE A N 1
ATOM 662 C CA . ILE A 1 81 ? -20.170 0.313 22.471 1.00 93.06 81 ILE A CA 1
ATOM 663 C C . ILE A 1 81 ? -19.083 0.425 21.406 1.00 93.06 81 ILE A C 1
ATOM 665 O O . ILE A 1 81 ? -19.257 1.102 20.390 1.00 93.06 81 ILE A O 1
ATOM 669 N N . VAL A 1 82 ? -17.989 -0.305 21.604 1.00 94.38 82 VAL A N 1
ATOM 670 C CA . VAL A 1 82 ? -16.982 -0.568 20.571 1.00 94.38 82 VAL A CA 1
ATOM 671 C C . VAL A 1 82 ? -17.128 -2.016 20.135 1.00 94.38 82 VAL A C 1
ATOM 673 O O . VAL A 1 82 ? -17.050 -2.936 20.949 1.00 94.38 82 VAL A O 1
ATOM 676 N N . TYR A 1 83 ? -17.370 -2.221 18.844 1.00 95.69 83 TYR A N 1
ATOM 677 C CA . TYR A 1 83 ? -17.434 -3.562 18.278 1.00 95.69 83 TYR A CA 1
ATOM 678 C C . TYR A 1 83 ? -16.034 -4.005 17.866 1.00 95.69 83 TYR A C 1
ATOM 680 O O . TYR A 1 83 ? -15.330 -3.256 17.192 1.00 95.69 83 TYR A O 1
ATOM 688 N N . ILE A 1 84 ? -15.654 -5.217 18.255 1.00 96.75 84 ILE A N 1
ATOM 689 C CA . ILE A 1 84 ? -14.406 -5.856 17.844 1.00 96.75 84 ILE A CA 1
ATOM 690 C C . ILE A 1 84 ? -14.783 -7.027 16.941 1.00 96.75 84 ILE A C 1
ATOM 692 O O . ILE A 1 84 ? -15.492 -7.940 17.358 1.00 96.75 84 ILE A O 1
ATOM 696 N N . LEU A 1 85 ? -14.355 -6.969 15.688 1.00 97.25 85 LEU A N 1
ATOM 697 C CA . LEU A 1 85 ? -14.557 -8.023 14.711 1.00 97.25 85 LEU A CA 1
ATOM 698 C C . LEU A 1 85 ? -13.409 -9.022 14.818 1.00 97.25 85 LEU A C 1
ATOM 700 O O . LEU A 1 85 ? -12.262 -8.673 14.538 1.00 97.25 85 LEU A O 1
ATOM 704 N N . VAL A 1 86 ? -13.724 -10.241 15.246 1.00 97.44 86 VAL A N 1
ATOM 705 C CA . VAL A 1 86 ? -12.729 -11.271 15.567 1.00 97.44 86 VAL A CA 1
ATOM 706 C C . VAL A 1 86 ? -12.895 -12.463 14.618 1.00 97.44 86 VAL A C 1
ATOM 708 O O . VAL A 1 86 ? -13.958 -13.087 14.631 1.00 97.44 86 VAL A O 1
ATOM 711 N N . PRO A 1 87 ? -11.875 -12.802 13.813 1.00 97.50 87 PRO A N 1
ATOM 712 C CA . PRO A 1 87 ? -11.878 -14.013 12.995 1.00 97.50 87 PRO A CA 1
ATOM 713 C C . PRO A 1 87 ? -12.171 -15.278 13.813 1.00 97.50 87 PRO A C 1
ATOM 715 O O . PRO A 1 87 ? -11.657 -15.425 14.924 1.00 97.50 87 PRO A O 1
ATOM 718 N N . ASP A 1 88 ? -12.943 -16.214 13.256 1.00 97.19 88 ASP A N 1
ATOM 719 C CA . ASP A 1 88 ? -13.359 -17.460 13.926 1.00 97.19 88 ASP A CA 1
ATOM 720 C C . ASP A 1 88 ? -12.183 -18.235 14.555 1.00 97.19 88 ASP A C 1
ATOM 722 O O . ASP A 1 88 ? -12.314 -18.827 15.627 1.00 97.19 88 ASP A O 1
ATOM 726 N N . LYS A 1 89 ? -10.995 -18.195 13.936 1.00 95.06 89 LYS A N 1
ATOM 727 C CA . LYS A 1 89 ? -9.782 -18.854 14.450 1.00 95.06 89 LYS A CA 1
ATOM 728 C C . LYS A 1 89 ? -9.315 -18.334 15.818 1.00 95.06 89 LYS A C 1
ATOM 730 O O . LYS A 1 89 ? -8.616 -19.060 16.522 1.00 95.06 89 LYS A O 1
ATOM 735 N N . TYR A 1 90 ? -9.714 -17.124 16.214 1.00 94.62 90 TYR A N 1
ATOM 736 C CA . TYR A 1 90 ? -9.359 -16.506 17.497 1.00 94.62 90 TYR A CA 1
ATOM 737 C C . TYR A 1 90 ? -10.472 -16.574 18.547 1.00 94.62 90 TYR A C 1
ATOM 739 O O . TYR A 1 90 ? -10.298 -16.050 19.643 1.00 94.62 90 TYR A O 1
ATOM 747 N N . GLN A 1 91 ? -11.585 -17.261 18.272 1.00 93.88 91 GLN A N 1
ATOM 748 C CA . GLN A 1 91 ? -12.742 -17.321 19.175 1.00 93.88 91 GLN A CA 1
ATOM 749 C C . GLN A 1 91 ? -12.400 -17.804 20.598 1.00 93.88 91 GLN A C 1
ATOM 751 O O . GLN A 1 91 ? -12.984 -17.361 21.585 1.00 93.88 91 GLN A O 1
ATOM 756 N N . ARG A 1 92 ? -11.409 -18.694 20.740 1.00 94.75 92 ARG A N 1
ATOM 757 C CA . ARG A 1 92 ? -10.950 -19.175 22.059 1.00 94.75 92 ARG A CA 1
ATOM 758 C C . ARG A 1 92 ? -10.310 -18.079 22.919 1.00 94.75 92 ARG A C 1
ATOM 760 O O . ARG A 1 92 ? -10.217 -18.247 24.131 1.00 94.75 92 ARG A O 1
ATOM 767 N N . SER A 1 93 ? -9.881 -16.982 22.303 1.00 94.88 93 SER A N 1
ATOM 768 C CA . SER A 1 93 ? -9.228 -15.849 22.954 1.00 94.88 93 SER A CA 1
ATOM 769 C C . SER A 1 93 ? -10.182 -14.684 23.228 1.00 94.88 93 SER A C 1
ATOM 771 O O . SER A 1 93 ? -9.735 -13.655 23.719 1.00 94.88 93 SER A O 1
ATOM 773 N N . ASP A 1 94 ? -11.489 -14.819 22.985 1.00 95.56 94 ASP A N 1
ATOM 774 C CA . ASP A 1 94 ? -12.462 -13.726 23.139 1.00 95.56 94 ASP A CA 1
ATOM 775 C C . ASP A 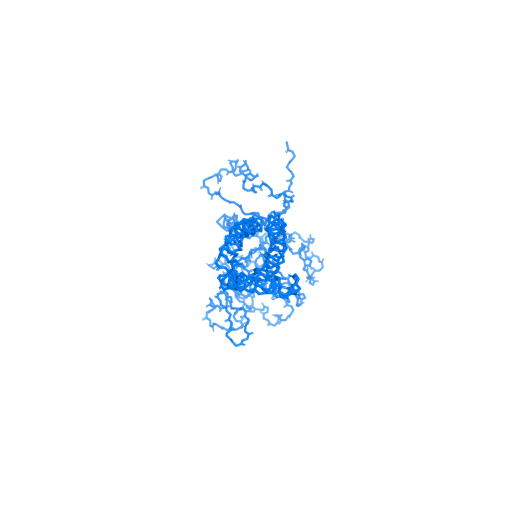1 94 ? -12.405 -13.028 24.504 1.00 95.56 94 ASP A C 1
ATOM 777 O O . ASP A 1 94 ? -12.405 -11.799 24.595 1.00 95.56 94 ASP A O 1
ATOM 781 N N . THR A 1 95 ? -12.339 -13.807 25.588 1.00 96.00 95 THR A N 1
ATOM 782 C CA . THR A 1 95 ? -12.267 -13.260 26.951 1.00 96.00 95 THR A CA 1
ATOM 783 C C . THR A 1 95 ? -10.978 -12.473 27.176 1.00 96.00 95 THR A C 1
ATOM 785 O O . THR A 1 95 ? -10.995 -11.426 27.819 1.00 96.00 95 THR A O 1
ATOM 788 N N . GLU A 1 96 ? -9.869 -12.962 26.628 1.00 95.06 96 GLU A N 1
ATOM 789 C CA . GLU A 1 96 ? -8.557 -12.325 26.713 1.00 95.06 96 GLU A CA 1
ATOM 790 C C . GLU A 1 96 ? -8.511 -11.041 25.881 1.00 95.06 96 GLU A C 1
ATOM 792 O O . GLU A 1 96 ? -8.117 -10.001 26.397 1.00 95.06 96 GLU A O 1
ATOM 797 N N . ILE A 1 97 ? -9.041 -11.072 24.656 1.00 95.00 97 ILE A N 1
ATOM 798 C CA . ILE A 1 97 ? -9.193 -9.897 23.794 1.00 95.00 97 ILE A CA 1
ATOM 799 C C . ILE A 1 97 ? -10.011 -8.822 24.520 1.00 95.00 97 ILE A C 1
ATOM 801 O O . ILE A 1 97 ? -9.551 -7.694 24.675 1.00 95.00 97 ILE A O 1
ATOM 805 N N . ILE A 1 98 ? -11.200 -9.149 25.042 1.00 96.25 98 ILE A N 1
ATOM 806 C CA . ILE A 1 98 ? -12.024 -8.167 25.771 1.00 96.25 98 ILE A CA 1
ATOM 807 C C . ILE A 1 98 ? -11.267 -7.598 26.972 1.00 96.25 98 ILE A C 1
ATOM 809 O O . ILE A 1 98 ? -11.317 -6.387 27.201 1.00 96.25 98 ILE A O 1
ATOM 813 N N . LYS A 1 99 ? -10.565 -8.446 27.731 1.00 95.38 99 LYS A N 1
ATOM 814 C CA . LYS A 1 99 ? -9.772 -8.025 28.888 1.00 95.38 99 LYS A CA 1
ATOM 815 C C . LYS A 1 99 ? -8.671 -7.043 28.479 1.00 95.38 99 LYS A C 1
ATOM 817 O O . LYS A 1 99 ? -8.595 -5.968 29.068 1.00 95.38 99 LYS A O 1
ATOM 822 N N . ASN A 1 100 ? -7.876 -7.372 27.463 1.00 93.62 100 ASN A N 1
ATOM 823 C CA . ASN A 1 100 ? -6.742 -6.561 27.015 1.00 93.62 100 ASN A CA 1
ATOM 824 C C . ASN A 1 100 ? -7.210 -5.225 26.427 1.00 93.62 100 ASN A C 1
ATOM 826 O O . ASN A 1 100 ? -6.689 -4.167 26.779 1.00 93.62 100 ASN A O 1
ATOM 830 N N . TYR A 1 101 ? -8.260 -5.236 25.605 1.00 94.06 101 TYR A N 1
ATOM 831 C CA . TYR A 1 101 ? -8.854 -4.007 25.074 1.00 94.06 101 TYR A CA 1
ATOM 832 C C . TYR A 1 101 ? -9.452 -3.124 26.171 1.00 94.06 101 TYR A C 1
ATOM 834 O O . TYR A 1 101 ? -9.309 -1.904 26.119 1.00 94.06 101 TYR A O 1
ATOM 842 N N . SER A 1 102 ? -10.081 -3.726 27.184 1.00 94.00 102 SER A N 1
ATOM 843 C CA . SER A 1 102 ? -10.626 -2.993 28.330 1.00 94.00 102 SER A CA 1
ATOM 844 C C . SER A 1 102 ? -9.521 -2.371 29.182 1.00 94.00 102 SER A C 1
ATOM 846 O O . SER A 1 102 ? -9.600 -1.190 29.508 1.00 94.00 102 SER A O 1
ATOM 848 N N . ALA A 1 103 ? -8.469 -3.127 29.501 1.00 92.38 103 ALA A N 1
ATOM 849 C CA . ALA A 1 103 ? -7.349 -2.641 30.305 1.00 92.38 103 ALA A CA 1
ATOM 850 C C . ALA A 1 103 ? -6.618 -1.464 29.640 1.00 92.38 103 ALA A C 1
ATOM 852 O O . ALA A 1 103 ? -6.208 -0.526 30.313 1.00 92.38 103 ALA A O 1
ATOM 853 N N . ASN A 1 104 ? -6.506 -1.483 28.311 1.00 89.69 104 ASN A N 1
ATOM 854 C CA . ASN A 1 104 ? -5.776 -0.478 27.543 1.00 89.69 104 ASN A CA 1
ATOM 855 C C . ASN A 1 104 ? -6.677 0.639 26.965 1.00 89.69 104 ASN A C 1
ATOM 857 O O . ASN A 1 104 ? -6.188 1.490 26.219 1.00 89.69 104 ASN A O 1
ATOM 861 N N . ALA A 1 105 ? -7.980 0.649 27.280 1.00 89.31 105 ALA A N 1
ATOM 862 C CA . ALA A 1 105 ? -8.984 1.483 26.612 1.00 89.31 105 ALA A CA 1
ATOM 863 C C . ALA A 1 105 ? -8.707 2.992 26.691 1.00 89.31 105 ALA A C 1
ATOM 865 O O . ALA A 1 105 ? -8.861 3.697 25.695 1.00 89.31 105 ALA A O 1
ATOM 866 N N . ILE A 1 106 ? -8.318 3.485 27.868 1.00 86.75 106 ILE A N 1
ATOM 867 C CA . ILE A 1 106 ? -8.081 4.916 28.096 1.00 86.75 106 ILE A CA 1
ATOM 868 C C . ILE A 1 106 ? -6.611 5.251 27.840 1.00 86.75 106 ILE A C 1
ATOM 870 O O . ILE A 1 106 ? -6.319 6.076 26.983 1.00 86.75 106 ILE A O 1
ATOM 874 N N . GLU A 1 107 ? -5.689 4.583 28.538 1.00 82.31 107 GLU A N 1
ATOM 875 C CA . GLU A 1 107 ? -4.271 4.971 28.565 1.00 82.31 107 GLU A CA 1
ATOM 876 C C . GLU A 1 107 ? -3.543 4.769 27.237 1.00 82.31 107 GLU A C 1
ATOM 878 O O . GLU A 1 107 ? -2.732 5.609 26.859 1.00 82.31 107 GLU A O 1
ATOM 883 N N . LYS A 1 108 ? -3.820 3.668 26.525 1.00 82.19 108 LYS A N 1
ATOM 884 C CA . LYS A 1 108 ? -3.119 3.367 25.271 1.00 82.19 108 LYS A CA 1
ATOM 885 C C . LYS A 1 108 ? -3.973 3.640 24.042 1.00 82.19 108 LYS A C 1
ATOM 887 O O . LYS A 1 108 ? -3.498 4.267 23.104 1.00 82.19 108 LYS A O 1
ATOM 892 N N . ILE A 1 109 ? -5.222 3.164 24.023 1.00 84.00 109 ILE A N 1
ATOM 893 C CA . ILE A 1 109 ? -6.110 3.334 22.859 1.00 84.00 109 ILE A CA 1
ATOM 894 C C . ILE A 1 109 ? -6.613 4.785 22.749 1.00 84.00 109 ILE A C 1
ATOM 896 O O . ILE A 1 109 ? -6.907 5.242 21.646 1.00 84.00 109 ILE A O 1
ATOM 900 N N . GLY A 1 110 ? -6.686 5.524 23.862 1.00 83.56 110 GLY A N 1
ATOM 901 C CA . GLY A 1 110 ? -7.069 6.938 23.856 1.00 83.56 110 GLY A CA 1
ATOM 902 C C . GLY A 1 110 ? -8.579 7.182 23.802 1.00 83.56 110 GLY A C 1
ATOM 903 O O . GLY A 1 110 ? -9.022 8.209 23.288 1.00 83.56 110 GLY A O 1
ATOM 904 N N . TYR A 1 111 ? -9.407 6.259 24.308 1.00 87.38 111 TYR A N 1
ATOM 905 C CA . TYR A 1 111 ? -10.835 6.542 24.453 1.00 87.38 111 TYR A CA 1
ATOM 906 C C . TYR A 1 111 ? -11.086 7.555 25.574 1.00 87.38 111 TYR A C 1
ATOM 908 O O . TYR A 1 111 ? -10.641 7.394 26.706 1.00 87.38 111 TYR A O 1
ATOM 916 N N . SER A 1 112 ? -11.900 8.566 25.270 1.00 86.38 112 SER A N 1
ATOM 917 C CA . SER A 1 112 ? -12.305 9.632 26.204 1.00 86.38 112 SER A CA 1
ATOM 918 C C . SER A 1 112 ? -13.110 9.145 27.416 1.00 86.38 112 SER A C 1
ATOM 920 O O . SER A 1 112 ? -13.182 9.826 28.436 1.00 86.38 112 SER A O 1
ATOM 922 N N . LYS A 1 113 ? -13.754 7.980 27.306 1.00 88.50 113 LYS A N 1
ATOM 923 C CA . LYS A 1 113 ? -14.511 7.322 28.377 1.00 88.50 113 LYS A CA 1
ATOM 924 C C . LYS A 1 113 ? -14.465 5.815 28.188 1.00 88.50 113 LYS A C 1
ATOM 926 O O . LYS A 1 113 ? -14.357 5.346 27.057 1.00 88.50 113 LYS A O 1
ATOM 931 N N . MET A 1 114 ? -14.627 5.075 29.283 1.00 90.62 114 MET A N 1
ATOM 932 C CA . MET A 1 114 ? -14.593 3.615 29.269 1.00 90.62 114 MET A CA 1
ATOM 933 C C . MET A 1 114 ? -15.733 3.037 28.409 1.00 90.62 114 MET A C 1
ATOM 935 O O . MET A 1 114 ? -16.906 3.219 28.760 1.00 90.62 114 MET A O 1
ATOM 939 N N . PRO A 1 115 ? -15.434 2.365 27.283 1.00 92.62 115 PRO A N 1
ATOM 940 C CA . PRO A 1 115 ? -16.462 1.802 26.426 1.00 92.62 115 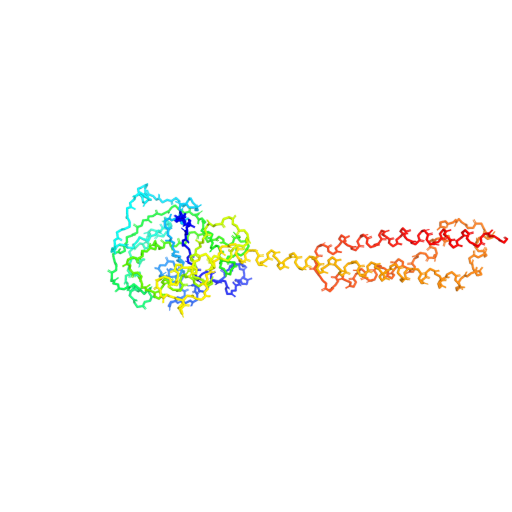PRO A CA 1
ATOM 941 C C . PRO A 1 115 ? -16.829 0.377 26.840 1.00 92.62 115 PRO A C 1
ATOM 943 O O . PRO A 1 115 ? -16.068 -0.335 27.495 1.00 92.62 115 PRO A O 1
ATOM 946 N N . LYS A 1 116 ? -17.995 -0.078 26.382 1.00 94.62 116 LYS A N 1
ATOM 947 C CA . LYS A 1 116 ? -18.359 -1.492 26.423 1.00 94.62 116 LYS A CA 1
ATOM 948 C C . LYS A 1 116 ? -17.866 -2.168 25.148 1.00 94.62 116 LYS A C 1
ATOM 950 O O . LYS A 1 116 ? -18.373 -1.884 24.063 1.00 94.62 116 LYS A O 1
ATOM 955 N N . PHE A 1 117 ? -16.908 -3.077 25.267 1.00 94.88 117 PHE A N 1
ATOM 956 C CA . PHE A 1 117 ? -16.457 -3.874 24.129 1.00 94.88 117 PHE A CA 1
ATOM 957 C C . PHE A 1 117 ? -17.423 -5.027 23.852 1.00 94.88 117 PHE A C 1
ATOM 959 O O . PHE A 1 117 ? -17.904 -5.690 24.773 1.00 94.88 117 PHE A O 1
ATOM 966 N N . LYS A 1 118 ? -17.725 -5.261 22.573 1.00 95.44 118 LYS A N 1
ATOM 967 C CA . LYS A 1 118 ? -18.533 -6.398 22.124 1.00 95.44 118 LYS A CA 1
ATOM 968 C C . LYS A 1 118 ? -17.862 -7.077 20.941 1.00 95.44 118 LYS A C 1
ATOM 970 O O . LYS A 1 118 ? -17.682 -6.451 19.898 1.00 95.44 118 LYS A O 1
ATOM 975 N N . ILE A 1 119 ? -17.553 -8.359 21.095 1.00 96.75 119 ILE A N 1
ATOM 976 C CA . ILE A 1 119 ? -17.031 -9.177 20.004 1.00 96.75 119 ILE A CA 1
ATOM 977 C C . ILE A 1 119 ? -18.169 -9.571 19.059 1.00 96.75 119 ILE A C 1
ATOM 979 O O . ILE A 1 119 ? -19.286 -9.878 19.488 1.00 96.75 119 ILE A O 1
ATOM 983 N N . ILE A 1 120 ? -17.884 -9.518 17.762 1.00 96.31 120 ILE A N 1
ATOM 984 C CA . ILE A 1 120 ? -18.688 -10.126 16.707 1.00 96.31 120 I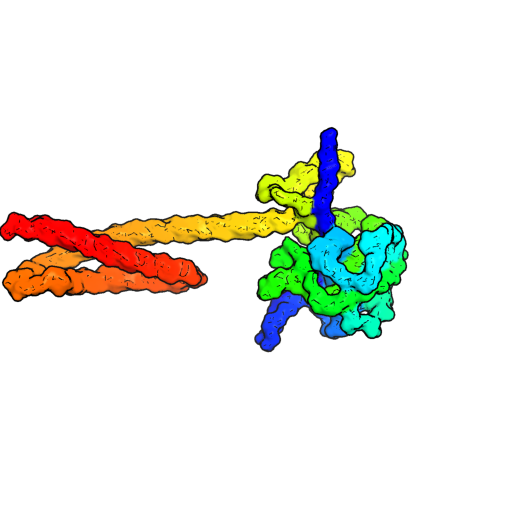LE A CA 1
ATOM 985 C C . ILE A 1 120 ? -17.734 -10.918 15.827 1.00 96.31 120 ILE A C 1
ATOM 987 O O . ILE A 1 120 ? -16.722 -10.388 15.374 1.00 96.31 120 ILE A O 1
ATOM 991 N N . HIS A 1 121 ? -18.064 -12.175 15.560 1.00 97.69 121 HIS A N 1
ATOM 992 C CA . HIS A 1 121 ? -17.185 -13.006 14.759 1.00 97.69 121 HIS A CA 1
ATOM 993 C C . HIS A 1 121 ? -17.268 -12.701 13.266 1.00 97.69 121 HIS A C 1
ATOM 995 O O . HIS A 1 121 ? -18.315 -12.317 12.725 1.00 97.69 121 HIS A O 1
ATOM 1001 N N . THR A 1 122 ? -16.148 -12.934 12.598 1.00 97.12 122 THR A N 1
ATOM 1002 C CA . THR A 1 122 ? -16.002 -12.871 11.150 1.00 97.12 122 THR A CA 1
ATOM 1003 C C . THR A 1 122 ? -15.434 -14.182 10.629 1.00 97.12 122 THR A C 1
ATOM 1005 O O . THR A 1 122 ? -14.705 -14.886 11.324 1.00 97.12 122 THR A O 1
ATOM 1008 N N . PHE A 1 123 ? -15.758 -14.508 9.381 1.00 97.06 123 PHE A N 1
ATOM 1009 C CA . PHE A 1 123 ? -15.199 -15.690 8.731 1.00 97.06 123 PHE A CA 1
ATOM 1010 C C . PHE A 1 123 ? -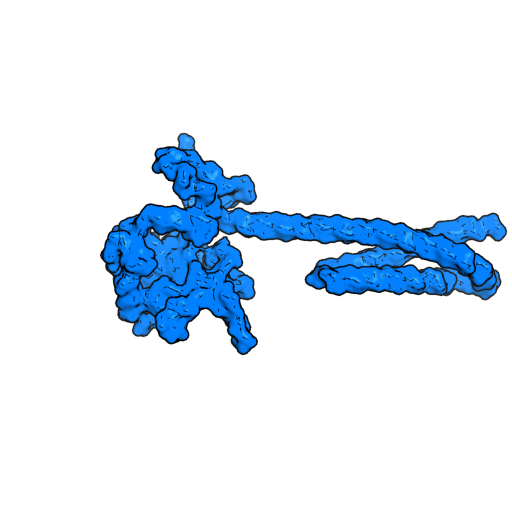13.674 -15.564 8.604 1.00 97.06 123 PHE A C 1
ATOM 1012 O O . PHE A 1 123 ? -13.159 -14.460 8.414 1.00 97.06 123 PHE A O 1
ATOM 1019 N N . ASN A 1 124 ? -12.969 -16.693 8.661 1.00 96.00 124 ASN A N 1
ATOM 1020 C CA . ASN A 1 124 ? -11.524 -16.757 8.421 1.00 96.00 124 ASN A CA 1
ATOM 1021 C C . ASN A 1 124 ? -11.155 -16.493 6.948 1.00 96.00 124 ASN A C 1
ATOM 1023 O O . ASN A 1 124 ? -12.001 -16.555 6.051 1.00 96.00 124 ASN A O 1
ATOM 1027 N N . ASN A 1 125 ? -9.858 -16.296 6.701 1.00 94.81 125 ASN A N 1
ATOM 1028 C CA . ASN A 1 125 ? -9.241 -16.035 5.401 1.00 94.81 125 ASN A CA 1
ATOM 1029 C C . ASN A 1 125 ? -9.783 -14.787 4.686 1.00 94.81 125 ASN A C 1
ATOM 1031 O O . ASN A 1 125 ? -9.859 -14.741 3.454 1.00 94.81 125 ASN A O 1
ATOM 1035 N N . GLN A 1 126 ? -10.163 -13.764 5.447 1.00 94.75 126 GLN A N 1
ATOM 1036 C CA . GLN A 1 126 ? -10.626 -12.494 4.907 1.00 94.75 126 GLN A CA 1
ATOM 1037 C C . GLN A 1 126 ? -9.483 -11.500 4.753 1.00 94.75 126 GLN A C 1
ATOM 1039 O O . GLN A 1 126 ? -8.630 -11.356 5.626 1.00 94.75 126 GLN A O 1
ATOM 1044 N N . LYS A 1 127 ? -9.484 -10.801 3.617 1.00 94.19 127 LYS A N 1
ATOM 1045 C CA . LYS A 1 127 ? -8.443 -9.847 3.237 1.00 94.19 127 LYS A CA 1
ATOM 1046 C C . LYS A 1 127 ? -8.900 -8.418 3.510 1.00 94.19 127 LYS A C 1
ATOM 1048 O O . LYS A 1 127 ? -9.996 -8.027 3.115 1.00 94.19 127 LYS A O 1
ATOM 1053 N N . TYR A 1 128 ? -8.031 -7.642 4.141 1.00 94.19 128 TYR A N 1
ATOM 1054 C CA . TYR A 1 128 ? -8.227 -6.234 4.459 1.00 94.19 128 TYR A CA 1
ATOM 1055 C C . TYR A 1 128 ? -7.127 -5.420 3.773 1.00 94.19 128 TYR A C 1
ATOM 1057 O O . TYR A 1 128 ? -5.964 -5.505 4.153 1.00 94.19 128 TYR A O 1
ATOM 1065 N N . PHE A 1 129 ? -7.480 -4.645 2.751 1.00 91.50 129 PHE A N 1
ATOM 1066 C CA . PHE A 1 129 ? -6.527 -3.826 1.999 1.00 91.50 129 PHE A CA 1
ATOM 1067 C C . PHE A 1 129 ? -6.267 -2.482 2.692 1.00 91.50 129 PHE A C 1
ATOM 1069 O O . PHE A 1 129 ? -7.212 -1.730 2.935 1.00 91.50 129 PHE A O 1
ATOM 1076 N N . THR A 1 130 ? -5.002 -2.151 2.961 1.00 85.25 130 THR A N 1
ATOM 1077 C CA . THR A 1 130 ? -4.602 -1.024 3.830 1.00 85.25 130 THR A CA 1
ATOM 1078 C C . THR A 1 130 ? -4.705 0.366 3.198 1.00 85.25 130 THR A C 1
ATOM 1080 O O . THR A 1 130 ? -4.670 1.347 3.935 1.00 85.25 130 THR A O 1
ATOM 1083 N N . TYR A 1 131 ? -4.837 0.483 1.869 1.00 80.94 131 TYR A N 1
ATOM 1084 C CA . TYR A 1 131 ? -4.807 1.729 1.063 1.00 80.94 131 TYR A CA 1
ATOM 1085 C C . TYR A 1 131 ? -3.579 2.644 1.244 1.00 80.94 131 TYR A C 1
ATOM 1087 O O . TYR A 1 131 ? -3.304 3.452 0.359 1.00 80.94 131 TYR A O 1
ATOM 1095 N N . ASN A 1 132 ? -2.818 2.508 2.328 1.00 78.25 132 ASN A N 1
ATOM 1096 C CA . ASN A 1 132 ? -1.530 3.139 2.550 1.00 78.25 132 ASN A CA 1
ATOM 1097 C C . ASN A 1 132 ? -0.430 2.246 1.957 1.00 78.25 132 ASN A C 1
ATOM 1099 O O . ASN A 1 132 ? -0.291 1.083 2.332 1.00 78.25 132 ASN A O 1
ATOM 1103 N N . ILE A 1 133 ? 0.359 2.800 1.034 1.00 74.88 133 ILE A N 1
ATOM 1104 C CA . ILE A 1 133 ? 1.437 2.077 0.340 1.00 74.88 133 ILE A CA 1
ATOM 1105 C C . ILE A 1 133 ? 2.567 1.624 1.273 1.00 74.88 133 ILE A C 1
ATOM 1107 O O . ILE A 1 133 ? 3.313 0.721 0.909 1.00 74.88 133 ILE A O 1
ATOM 1111 N N . ASN A 1 134 ? 2.682 2.238 2.453 1.00 78.06 134 ASN A N 1
ATOM 1112 C CA . ASN A 1 134 ? 3.708 1.934 3.446 1.00 78.06 134 ASN A CA 1
ATOM 1113 C C . ASN A 1 134 ? 3.271 0.841 4.441 1.00 78.06 134 ASN A C 1
ATOM 1115 O O . ASN A 1 134 ? 4.060 0.459 5.302 1.00 78.06 134 ASN A O 1
ATOM 1119 N N . LEU A 1 135 ? 2.022 0.362 4.361 1.00 85.19 135 LEU A N 1
ATOM 1120 C CA . LEU A 1 135 ? 1.451 -0.610 5.297 1.00 85.19 135 LEU A CA 1
ATOM 1121 C C . LEU A 1 135 ? 1.112 -1.931 4.599 1.00 85.19 135 LEU A C 1
ATOM 1123 O O . LEU A 1 135 ? 0.520 -1.939 3.517 1.00 85.19 135 LEU A O 1
ATOM 1127 N N . GLY A 1 136 ? 1.379 -3.045 5.279 1.00 85.44 136 GLY A N 1
ATOM 1128 C CA . GLY A 1 136 ? 1.187 -4.399 4.761 1.00 85.44 136 GLY A CA 1
ATOM 1129 C C . GLY A 1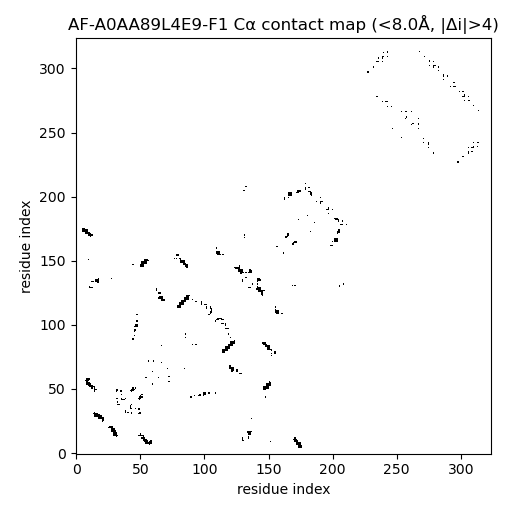 136 ? 2.393 -4.904 3.965 1.00 85.44 136 GLY A C 1
ATOM 1130 O O . GLY A 1 136 ? 3.491 -4.362 4.066 1.00 85.44 136 GLY A O 1
ATOM 1131 N N . ASP A 1 137 ? 2.199 -5.984 3.205 1.00 84.19 137 ASP A N 1
ATOM 1132 C CA . ASP A 1 137 ? 3.235 -6.551 2.334 1.00 84.19 137 ASP A CA 1
ATOM 1133 C C . ASP A 1 137 ? 2.915 -6.279 0.848 1.00 84.19 137 ASP A C 1
ATOM 1135 O O . ASP A 1 137 ? 1.896 -6.769 0.343 1.00 84.19 137 ASP A O 1
ATOM 1139 N N . PRO A 1 138 ? 3.790 -5.572 0.105 1.00 80.19 138 PRO A N 1
ATOM 1140 C CA . PRO A 1 138 ? 3.643 -5.390 -1.337 1.00 80.19 138 PRO A CA 1
ATOM 1141 C C . PRO A 1 138 ? 3.512 -6.702 -2.121 1.00 80.19 138 PRO A C 1
ATOM 1143 O O . PRO A 1 138 ? 2.792 -6.745 -3.118 1.00 80.19 138 PRO A O 1
ATOM 1146 N N . ALA A 1 139 ? 4.147 -7.787 -1.664 1.00 80.94 139 ALA A N 1
ATOM 1147 C CA . ALA A 1 139 ? 4.074 -9.099 -2.305 1.00 80.94 139 ALA A CA 1
ATOM 1148 C C . ALA A 1 139 ? 2.663 -9.713 -2.243 1.00 80.94 139 ALA A C 1
ATOM 1150 O O . ALA A 1 139 ? 2.273 -10.455 -3.143 1.00 80.94 139 ALA A O 1
ATOM 1151 N N . THR A 1 140 ? 1.866 -9.368 -1.226 1.00 80.38 140 THR A N 1
ATOM 1152 C CA . THR A 1 140 ? 0.464 -9.807 -1.086 1.00 80.38 140 THR A CA 1
ATOM 1153 C C . THR A 1 140 ? -0.535 -8.770 -1.608 1.00 80.38 140 THR A C 1
ATOM 1155 O O . THR A 1 140 ? -1.754 -8.924 -1.451 1.00 80.38 140 THR A O 1
ATOM 1158 N N . GLY A 1 141 ? -0.033 -7.703 -2.240 1.00 82.31 141 GLY A N 1
ATOM 1159 C CA . GLY A 1 141 ? -0.828 -6.563 -2.675 1.00 82.31 141 GLY A CA 1
ATOM 1160 C C . GLY A 1 141 ? -1.379 -5.752 -1.503 1.00 82.31 141 GLY A C 1
ATOM 1161 O O . GLY A 1 141 ? -2.527 -5.327 -1.570 1.00 82.31 141 GLY A O 1
ATOM 1162 N N . ASN A 1 142 ? -0.601 -5.583 -0.428 1.00 86.69 142 ASN A N 1
ATOM 1163 C CA . ASN A 1 142 ? -0.952 -4.822 0.780 1.00 86.69 142 ASN A CA 1
ATOM 1164 C C . ASN A 1 142 ? -2.247 -5.301 1.464 1.00 86.69 142 ASN A C 1
ATOM 1166 O O . ASN A 1 142 ? -3.000 -4.515 2.046 1.00 86.69 142 ASN A O 1
ATOM 1170 N N . ASN A 1 143 ? -2.522 -6.605 1.378 1.00 89.81 143 ASN A N 1
ATOM 1171 C CA . ASN A 1 143 ? -3.654 -7.228 2.051 1.00 89.81 143 ASN A CA 1
ATOM 1172 C C . ASN A 1 143 ? -3.222 -7.811 3.393 1.00 89.81 143 ASN A C 1
ATOM 1174 O O . ASN A 1 143 ? -2.296 -8.617 3.460 1.00 89.81 143 ASN A O 1
ATOM 1178 N N . LEU A 1 144 ? -3.963 -7.465 4.438 1.00 91.62 144 LEU A N 1
ATOM 1179 C CA . LEU A 1 144 ? -3.859 -8.072 5.758 1.00 91.62 144 LEU A CA 1
ATOM 1180 C C . LEU A 1 144 ? -4.855 -9.222 5.848 1.00 91.62 144 LEU A C 1
ATOM 1182 O O . LEU A 1 144 ? -6.032 -9.046 5.521 1.00 91.62 144 LEU A O 1
ATOM 1186 N N . VAL A 1 145 ? -4.395 -10.396 6.266 1.00 92.69 145 VAL A N 1
ATOM 1187 C CA . VAL A 1 145 ? -5.239 -11.590 6.367 1.00 92.69 145 VAL A CA 1
ATOM 1188 C C . VAL A 1 145 ? -5.671 -11.776 7.812 1.00 92.69 145 VAL A C 1
ATOM 1190 O O . VAL A 1 145 ? -4.833 -11.941 8.692 1.00 92.69 145 VAL A O 1
ATOM 1193 N N . ASP A 1 146 ? -6.984 -11.782 8.039 1.00 94.19 146 ASP A N 1
ATOM 1194 C CA . ASP A 1 146 ? -7.607 -11.990 9.351 1.00 94.19 146 ASP A CA 1
ATOM 1195 C C . ASP A 1 146 ? -7.043 -11.122 10.501 1.00 94.19 146 ASP A C 1
ATOM 1197 O O . ASP A 1 146 ? -6.693 -11.659 11.557 1.00 94.19 146 ASP A O 1
ATOM 1201 N N . PRO A 1 147 ? -6.953 -9.790 10.354 1.00 95.12 147 PRO A N 1
ATOM 1202 C CA . PRO A 1 147 ? -6.709 -8.923 11.497 1.00 95.12 147 PRO A CA 1
ATOM 1203 C C . PRO A 1 147 ? -7.938 -8.863 12.418 1.00 95.12 147 PRO A C 1
ATOM 1205 O O . PRO A 1 147 ? -9.081 -9.042 11.982 1.00 95.12 147 PRO A O 1
ATOM 1208 N N . ILE A 1 148 ? -7.717 -8.524 13.687 1.00 96.56 148 ILE A N 1
ATOM 1209 C CA . ILE A 1 148 ? -8.772 -8.097 14.609 1.00 96.56 148 ILE A CA 1
ATOM 1210 C C . ILE A 1 148 ? -9.199 -6.676 14.225 1.00 96.56 148 ILE A C 1
ATOM 1212 O O . ILE A 1 148 ? -8.441 -5.716 14.361 1.00 96.56 148 ILE A O 1
ATOM 1216 N N . ALA A 1 149 ? -10.429 -6.521 13.740 1.00 96.38 149 ALA A N 1
ATOM 1217 C CA . ALA A 1 149 ? -10.928 -5.244 13.243 1.00 96.38 149 ALA A CA 1
ATOM 1218 C C . ALA A 1 149 ? -11.769 -4.512 14.298 1.00 96.38 149 ALA A C 1
ATOM 1220 O O . ALA A 1 149 ? -12.896 -4.888 14.612 1.00 96.38 149 ALA A O 1
ATOM 1221 N N . VAL A 1 150 ? -11.240 -3.414 14.826 1.00 95.31 150 VAL A N 1
ATOM 1222 C CA . VAL A 1 150 ? -11.923 -2.533 15.775 1.00 95.31 150 VAL A CA 1
ATOM 1223 C C . VAL A 1 150 ? -12.792 -1.551 15.005 1.00 95.31 150 VAL A C 1
ATOM 1225 O O . VAL A 1 150 ? -12.309 -0.765 14.192 1.00 95.31 150 VAL A O 1
ATOM 1228 N N . VAL A 1 151 ? -14.094 -1.570 15.267 1.00 94.44 151 VAL A N 1
ATOM 1229 C CA . VAL A 1 151 ? -15.043 -0.708 14.566 1.00 94.44 151 VAL A CA 1
ATOM 1230 C C . VAL A 1 151 ? -14.984 0.694 15.158 1.00 94.44 151 VAL A C 1
ATOM 1232 O O . VAL A 1 151 ? -15.306 0.907 16.329 1.00 94.44 151 VAL A O 1
ATOM 1235 N N . PHE A 1 152 ? -14.606 1.662 14.329 1.00 91.81 152 PHE A N 1
ATOM 1236 C CA . PHE A 1 152 ? -14.447 3.054 14.711 1.00 91.81 152 PHE A CA 1
ATOM 1237 C C . PHE A 1 152 ? -15.745 3.644 15.282 1.00 91.81 152 PHE A C 1
ATOM 1239 O O . PHE A 1 152 ? -16.800 3.630 14.639 1.00 91.81 152 PHE A O 1
ATOM 1246 N N . ASN A 1 153 ? -15.656 4.217 16.487 1.00 90.62 153 ASN A N 1
ATOM 1247 C CA . ASN A 1 153 ? -16.764 4.904 17.144 1.00 90.62 153 ASN A CA 1
ATOM 1248 C C . ASN A 1 153 ? -16.427 6.377 17.394 1.00 90.62 153 ASN A C 1
ATOM 1250 O O . ASN A 1 153 ? -15.751 6.732 18.360 1.00 90.62 153 ASN A O 1
ATOM 1254 N N . LYS A 1 154 ? -16.996 7.246 16.555 1.00 86.31 154 LYS A N 1
ATOM 1255 C CA . LYS A 1 154 ? -16.814 8.703 16.612 1.00 86.31 154 LYS A CA 1
ATOM 1256 C C . LYS A 1 154 ? -17.186 9.370 17.942 1.00 86.31 154 LYS A C 1
ATOM 1258 O O . LYS A 1 154 ? -16.783 10.499 18.166 1.00 86.31 154 LYS A O 1
ATOM 1263 N N . ASN A 1 155 ? -18.002 8.727 18.784 1.00 87.31 155 ASN A N 1
ATOM 1264 C CA . ASN A 1 155 ? -18.469 9.317 20.047 1.00 87.31 155 ASN A CA 1
ATOM 1265 C C . ASN A 1 155 ? -17.524 9.044 21.228 1.00 87.31 155 ASN A C 1
ATOM 1267 O O . ASN A 1 155 ? -17.807 9.489 22.340 1.00 87.31 155 ASN A O 1
ATOM 1271 N N . LEU A 1 156 ? -16.482 8.238 21.009 1.00 86.44 156 LEU A N 1
ATOM 1272 C CA . LEU A 1 156 ? -15.550 7.796 22.046 1.00 86.44 156 LEU A CA 1
ATOM 1273 C C . LEU A 1 156 ? -14.133 8.326 21.840 1.00 86.44 156 LEU A C 1
ATOM 1275 O O . LEU A 1 156 ? -13.359 8.342 22.795 1.00 86.44 156 LEU A O 1
ATOM 1279 N N . VAL A 1 157 ? -13.808 8.766 20.629 1.00 81.94 157 VAL A N 1
ATOM 1280 C CA . VAL A 1 157 ? -12.507 9.343 20.288 1.00 81.94 157 VAL A CA 1
ATOM 1281 C C . VAL A 1 157 ? -12.512 10.860 20.450 1.00 81.94 157 VAL A C 1
ATOM 1283 O O . VAL A 1 157 ? -13.546 11.514 20.292 1.00 81.94 157 VAL A O 1
ATOM 1286 N N . ASP A 1 158 ? -11.352 11.413 20.773 1.00 77.94 158 ASP A N 1
ATOM 1287 C CA . ASP A 1 158 ? -11.156 12.843 20.960 1.00 77.94 158 ASP A CA 1
ATOM 1288 C C . ASP A 1 158 ? -10.822 13.579 19.645 1.00 77.94 158 ASP A C 1
ATOM 1290 O O . ASP A 1 158 ? -10.653 12.994 18.570 1.00 77.94 158 ASP A O 1
ATOM 1294 N N . LEU A 1 159 ? -10.745 14.910 19.730 1.00 71.62 159 LEU A N 1
ATOM 1295 C CA . LEU A 1 159 ? -10.405 15.779 18.599 1.00 71.62 159 LEU A CA 1
ATOM 1296 C C . LEU A 1 159 ? -8.989 15.524 18.070 1.00 71.62 159 LEU A C 1
ATOM 1298 O O . LEU A 1 159 ? -8.765 15.670 16.870 1.00 71.62 159 LEU A O 1
ATOM 1302 N N . GLN A 1 160 ? -8.048 15.134 18.934 1.00 72.44 160 GLN A N 1
ATOM 1303 C CA . GLN A 1 160 ? -6.678 14.828 18.530 1.00 72.44 160 GLN A CA 1
ATOM 1304 C C . GLN A 1 160 ? -6.628 13.568 17.666 1.00 72.44 160 GLN A C 1
ATOM 1306 O O . GLN A 1 160 ? -6.002 13.579 16.608 1.00 72.44 160 GLN A O 1
ATOM 1311 N N . THR A 1 161 ? -7.351 12.516 18.052 1.00 74.31 161 THR A N 1
ATOM 1312 C CA . THR A 1 161 ? -7.493 11.290 17.261 1.00 74.31 161 THR A CA 1
ATOM 1313 C C . THR A 1 161 ? -8.088 11.596 15.889 1.00 74.31 161 THR A C 1
ATOM 1315 O O . THR A 1 161 ? -7.567 11.140 14.873 1.00 74.31 161 THR A O 1
ATOM 1318 N N . PHE A 1 162 ? -9.127 12.437 15.827 1.00 73.25 162 PHE A N 1
ATOM 1319 C CA . PHE A 1 162 ? -9.666 12.917 14.552 1.00 73.25 162 PHE A CA 1
ATOM 1320 C C . PHE A 1 162 ? -8.649 13.718 13.735 1.00 73.25 162 PHE A C 1
ATOM 1322 O O . PHE A 1 162 ? -8.571 13.541 12.522 1.00 73.25 162 PHE A O 1
ATOM 1329 N N . GLY A 1 163 ? -7.869 14.583 14.385 1.00 69.06 163 GLY A N 1
ATOM 1330 C CA . GLY A 1 163 ? -6.795 15.339 13.747 1.00 69.06 163 GLY A CA 1
ATOM 1331 C C . GLY A 1 163 ? -5.761 14.417 13.109 1.00 69.06 163 GLY A C 1
ATOM 1332 O O . GLY A 1 163 ? -5.483 14.554 11.921 1.00 69.06 163 GLY A O 1
ATOM 1333 N N . ASN A 1 164 ? -5.285 13.420 13.858 1.00 73.88 164 ASN A N 1
ATOM 1334 C CA . ASN A 1 164 ? -4.351 12.408 13.371 1.00 73.88 164 ASN A CA 1
ATOM 1335 C C . ASN A 1 164 ? -4.938 11.643 12.185 1.00 73.88 164 ASN A C 1
ATOM 1337 O O . ASN A 1 164 ? -4.229 11.429 11.205 1.00 73.88 164 ASN A O 1
ATOM 1341 N N . MET A 1 165 ? -6.238 11.321 12.217 1.00 76.06 165 MET A N 1
ATOM 1342 C CA . MET A 1 165 ? -6.902 10.609 11.123 1.00 76.06 165 MET A CA 1
ATOM 1343 C C . MET A 1 165 ? -6.932 11.369 9.795 1.00 76.06 165 MET A C 1
ATOM 1345 O O . MET A 1 165 ? -7.027 10.768 8.726 1.00 76.06 165 MET A O 1
ATOM 1349 N N . LEU A 1 166 ? -6.843 12.695 9.861 1.00 70.56 166 LEU A N 1
ATOM 1350 C CA . LEU A 1 166 ? -6.824 13.572 8.698 1.00 70.56 166 LEU A CA 1
ATOM 1351 C C . LEU A 1 166 ? -5.411 13.809 8.150 1.00 70.56 166 LEU A C 1
ATOM 1353 O O . LEU A 1 166 ? -5.281 14.419 7.093 1.00 70.56 166 LEU A O 1
ATOM 1357 N N . THR A 1 167 ? -4.362 13.340 8.829 1.00 67.00 167 THR A N 1
ATOM 1358 C CA . THR A 1 167 ? -2.967 13.492 8.377 1.00 67.00 167 THR A CA 1
ATOM 1359 C C . THR A 1 167 ? -2.582 12.464 7.306 1.00 67.00 167 THR A C 1
ATOM 1361 O O . THR A 1 167 ? -3.400 11.632 6.911 1.00 67.00 167 THR A O 1
ATOM 1364 N N . ILE A 1 168 ? -1.334 12.524 6.813 1.00 57.47 168 ILE A N 1
ATOM 1365 C CA . ILE A 1 168 ? -0.850 11.650 5.730 1.00 57.47 168 ILE A CA 1
ATOM 1366 C C . ILE A 1 168 ? -1.002 10.163 6.053 1.00 57.47 168 ILE A C 1
ATOM 1368 O O . ILE A 1 168 ? -1.397 9.393 5.182 1.00 57.47 168 ILE A O 1
ATOM 1372 N N . ASP A 1 169 ? -0.798 9.795 7.314 1.00 62.44 169 ASP A N 1
ATOM 1373 C CA . ASP A 1 169 ? -0.869 8.413 7.793 1.00 62.44 169 ASP A CA 1
ATOM 1374 C C . ASP A 1 169 ? -2.143 8.142 8.613 1.00 62.44 169 ASP A C 1
ATOM 1376 O O . ASP A 1 169 ? -2.250 7.151 9.333 1.00 62.44 169 ASP A O 1
ATOM 1380 N N . GLY A 1 170 ? -3.130 9.038 8.521 1.00 66.62 170 GLY A N 1
ATOM 1381 C CA . GLY A 1 170 ? -4.300 9.060 9.395 1.00 66.62 170 GLY A CA 1
ATOM 1382 C C . GLY A 1 170 ? -5.398 8.040 9.084 1.00 66.62 170 GLY A C 1
ATOM 1383 O O . GLY A 1 170 ? -6.288 7.795 9.897 1.00 66.62 170 GLY A O 1
ATOM 1384 N N . GLY A 1 171 ? -5.362 7.415 7.913 1.00 79.00 171 GLY A N 1
ATOM 1385 C CA . GLY A 1 171 ? -6.292 6.340 7.576 1.00 79.00 171 GLY A CA 1
ATOM 1386 C C . GLY A 1 171 ? -7.734 6.767 7.269 1.00 79.00 171 GLY A C 1
ATOM 1387 O O . GLY A 1 171 ? -8.570 5.892 7.042 1.00 79.00 171 GLY A O 1
ATOM 1388 N N . LEU A 1 172 ? -8.058 8.071 7.217 1.00 83.56 172 LEU A N 1
ATOM 1389 C CA . LEU A 1 172 ? -9.295 8.545 6.585 1.00 83.56 172 LEU A CA 1
ATOM 1390 C C . LEU A 1 172 ? -9.088 8.704 5.079 1.00 83.56 172 LEU A C 1
ATOM 1392 O O . LEU A 1 172 ? -8.244 9.468 4.617 1.00 83.56 172 LEU A O 1
ATOM 1396 N N . PHE A 1 173 ? -9.945 8.045 4.313 1.00 79.62 173 PHE A N 1
ATOM 1397 C CA . PHE A 1 173 ? -9.859 7.995 2.867 1.00 79.62 173 PHE A CA 1
ATOM 1398 C C . PHE A 1 173 ? -11.121 8.553 2.213 1.00 79.62 173 PHE A C 1
ATOM 1400 O O . PHE A 1 173 ? -12.244 8.271 2.634 1.00 79.62 173 PHE A O 1
ATOM 1407 N N . PHE A 1 174 ? -10.924 9.336 1.151 1.00 77.38 174 PHE A N 1
ATOM 1408 C CA . PHE A 1 174 ? -11.996 9.947 0.368 1.00 77.38 174 PHE A CA 1
ATOM 1409 C C . PHE A 1 174 ? -12.173 9.217 -0.960 1.00 77.38 174 PHE A C 1
ATOM 1411 O O . PHE A 1 174 ? -11.250 9.116 -1.769 1.00 77.38 174 PHE A O 1
ATOM 1418 N N . GLU A 1 175 ? -13.390 8.758 -1.213 1.00 70.12 175 GLU A N 1
ATOM 1419 C CA . GLU A 1 175 ? -13.798 8.121 -2.454 1.00 70.12 175 GLU A CA 1
ATOM 1420 C C . GLU A 1 175 ? -14.294 9.206 -3.420 1.00 70.12 175 GLU A C 1
ATOM 1422 O O . GLU A 1 175 ? -15.489 9.425 -3.611 1.00 70.12 175 GLU A O 1
ATOM 1427 N N . LYS A 1 176 ? -13.351 9.960 -4.002 1.00 65.56 176 LYS A N 1
ATOM 1428 C CA . LYS A 1 176 ? -13.641 10.875 -5.113 1.00 65.56 176 LYS A CA 1
ATOM 1429 C C . LYS A 1 176 ? -12.810 10.500 -6.331 1.00 65.56 176 LYS A C 1
ATOM 1431 O O . LYS A 1 176 ? -11.584 10.518 -6.295 1.00 65.56 176 LYS A O 1
ATOM 1436 N N . ASN A 1 177 ? -13.512 10.222 -7.423 1.00 52.66 177 ASN A N 1
ATOM 1437 C CA . ASN A 1 177 ? -12.972 9.769 -8.701 1.00 52.66 177 ASN A CA 1
ATOM 1438 C C . ASN A 1 177 ? -12.431 10.937 -9.555 1.00 52.66 177 ASN A C 1
ATOM 1440 O O . ASN A 1 177 ? -12.788 11.079 -10.719 1.00 52.66 177 ASN A O 1
ATOM 1444 N N . SER A 1 178 ? -11.638 11.845 -8.975 1.00 48.62 178 SER A N 1
ATOM 1445 C CA . SER A 1 178 ? -10.997 12.908 -9.760 1.00 48.62 178 SER A CA 1
ATOM 1446 C C . SER A 1 178 ? -9.505 12.949 -9.480 1.00 48.62 178 SER A C 1
ATOM 1448 O O . SER A 1 178 ? -9.083 13.373 -8.405 1.00 48.62 178 SER A O 1
ATOM 1450 N N . GLU A 1 179 ? -8.726 12.566 -10.485 1.00 49.16 179 GLU A N 1
ATOM 1451 C CA . GLU A 1 179 ? -7.261 12.479 -10.479 1.00 49.16 179 GLU A CA 1
ATOM 1452 C C . GLU A 1 179 ? -6.540 13.808 -10.162 1.00 49.16 179 GLU A C 1
ATOM 1454 O O . GLU A 1 179 ? -5.327 13.812 -9.978 1.00 49.16 179 GLU A O 1
ATOM 1459 N N . ALA A 1 180 ? -7.257 14.937 -10.071 1.00 44.56 180 ALA A N 1
ATOM 1460 C CA . ALA A 1 180 ? -6.664 16.275 -10.139 1.00 44.56 180 ALA A CA 1
ATOM 1461 C C . ALA A 1 180 ? -7.041 17.258 -9.013 1.00 44.56 180 ALA A C 1
ATOM 1463 O O . ALA A 1 180 ? -6.564 18.392 -9.027 1.00 44.56 180 ALA A O 1
ATOM 1464 N N . GLN A 1 181 ? -7.878 16.890 -8.035 1.00 51.91 181 GLN A N 1
ATOM 1465 C CA . GLN A 1 181 ? -8.216 17.806 -6.934 1.00 51.91 181 GLN A CA 1
ATOM 1466 C C . GLN A 1 181 ? -7.625 17.329 -5.616 1.00 51.91 181 GLN A C 1
ATOM 1468 O O . GLN A 1 181 ? -8.004 16.281 -5.096 1.00 51.91 181 GLN A O 1
ATOM 1473 N N . ASP A 1 182 ? -6.718 18.141 -5.065 1.00 64.88 182 ASP A N 1
ATOM 1474 C CA . ASP A 1 182 ? -6.259 17.993 -3.690 1.00 64.88 182 ASP A CA 1
ATOM 1475 C C . ASP A 1 182 ? -7.494 17.989 -2.784 1.00 64.88 182 ASP A C 1
ATOM 1477 O O . ASP A 1 182 ? -8.210 18.989 -2.687 1.00 64.88 182 ASP A O 1
ATOM 1481 N N . VAL A 1 183 ? -7.784 16.846 -2.161 1.00 66.50 183 VAL A N 1
ATOM 1482 C CA . VAL A 1 183 ? -8.918 16.694 -1.240 1.00 66.50 183 VAL A CA 1
ATOM 1483 C C . VAL A 1 183 ? -8.849 17.750 -0.138 1.00 66.50 183 VAL A C 1
ATOM 1485 O O . VAL A 1 183 ? -9.881 18.261 0.294 1.00 66.50 183 VAL A O 1
ATOM 1488 N N . PHE A 1 184 ? -7.640 18.193 0.209 1.00 69.81 184 PHE A N 1
ATOM 1489 C CA . PHE A 1 184 ? -7.439 19.279 1.152 1.00 69.81 184 PHE A CA 1
ATOM 1490 C C . PHE A 1 184 ? -8.071 20.593 0.678 1.00 69.81 184 PHE A C 1
ATOM 1492 O O . PHE A 1 184 ? -8.736 21.282 1.450 1.00 69.81 184 PHE A O 1
ATOM 1499 N N . ASN A 1 185 ? -7.957 20.914 -0.614 1.00 70.94 185 ASN A N 1
ATOM 1500 C CA . ASN A 1 185 ? -8.580 22.106 -1.190 1.00 70.94 185 ASN A CA 1
ATOM 1501 C C . ASN A 1 185 ? -10.113 22.025 -1.168 1.00 70.94 185 ASN A C 1
ATOM 1503 O O . ASN A 1 185 ? -10.765 23.057 -1.020 1.00 70.94 185 ASN A O 1
ATOM 1507 N N . LEU A 1 186 ? -10.690 20.820 -1.262 1.00 71.06 186 LEU A N 1
ATOM 1508 C CA . LEU A 1 186 ? -12.137 20.617 -1.112 1.00 71.06 186 LEU A CA 1
ATOM 1509 C C . LEU A 1 186 ? -12.599 20.835 0.334 1.00 71.06 186 LEU A C 1
ATOM 1511 O O . LEU A 1 186 ? -13.690 21.354 0.558 1.00 71.06 186 LEU A O 1
ATOM 1515 N N . LEU A 1 187 ? -11.774 20.460 1.313 1.00 72.19 187 LEU A N 1
ATOM 1516 C CA . LEU A 1 187 ? -12.086 20.611 2.736 1.00 72.19 187 LEU A CA 1
ATOM 1517 C C . LEU A 1 187 ? -11.797 22.020 3.264 1.00 72.19 187 LEU A C 1
ATOM 1519 O O . LEU A 1 187 ? -12.421 22.438 4.237 1.00 72.19 187 LEU A O 1
ATOM 1523 N N . LYS A 1 188 ? -10.907 22.778 2.615 1.00 74.81 188 LYS A N 1
ATOM 1524 C CA . LYS A 1 188 ? -10.452 24.111 3.040 1.00 74.81 188 LYS A CA 1
ATOM 1525 C C . LYS A 1 188 ? -11.584 25.092 3.402 1.00 74.81 188 LYS A C 1
ATOM 1527 O O . LYS A 1 188 ? -11.467 25.736 4.446 1.00 74.81 188 LYS A O 1
ATOM 1532 N N . PRO A 1 189 ? -12.692 25.217 2.637 1.00 76.44 189 PRO A N 1
ATOM 1533 C CA . PRO A 1 189 ? -13.804 26.094 3.015 1.00 76.44 189 PRO A CA 1
ATOM 1534 C C . PRO A 1 189 ? -14.492 25.643 4.308 1.00 76.44 189 PRO A C 1
ATOM 1536 O O . PRO A 1 189 ? -14.813 26.471 5.161 1.00 76.44 189 PRO A O 1
ATOM 1539 N N . THR A 1 190 ? -14.680 24.331 4.476 1.00 73.50 190 THR A N 1
ATOM 1540 C CA . THR A 1 190 ? -15.260 23.740 5.685 1.00 73.50 190 THR A CA 1
ATOM 1541 C C . THR A 1 190 ? -14.325 23.944 6.870 1.00 73.50 190 THR A C 1
ATOM 1543 O O . THR A 1 190 ? -14.763 24.499 7.867 1.00 73.50 190 THR A O 1
ATOM 1546 N N . ILE A 1 191 ? -13.037 23.609 6.736 1.00 73.69 191 ILE A N 1
ATOM 1547 C CA . ILE A 1 191 ? -11.995 23.810 7.759 1.00 73.69 191 ILE A CA 1
ATOM 1548 C C . ILE A 1 191 ? -11.982 25.269 8.237 1.00 73.69 191 ILE A C 1
ATOM 1550 O O . ILE A 1 191 ? -11.982 25.526 9.442 1.00 73.69 191 ILE A O 1
ATOM 1554 N N . LYS A 1 192 ? -12.061 26.224 7.299 1.00 78.94 192 LYS A N 1
ATOM 1555 C CA . LYS A 1 192 ? -12.137 27.655 7.613 1.00 78.94 192 LYS A CA 1
ATOM 1556 C C . LYS A 1 192 ? -13.408 28.019 8.379 1.00 78.94 192 LYS A C 1
ATOM 1558 O O . LYS A 1 192 ? -13.337 28.803 9.319 1.00 78.94 192 LYS A O 1
ATOM 1563 N N . LYS A 1 193 ? -14.554 27.435 8.017 1.00 80.31 193 LYS A N 1
ATOM 1564 C CA . LYS A 1 193 ? -15.840 27.662 8.694 1.00 80.31 193 LYS A CA 1
ATOM 1565 C C . LYS A 1 193 ? -15.858 27.133 10.132 1.00 80.31 193 LYS A C 1
ATOM 1567 O O . LYS A 1 193 ? -16.462 27.771 10.985 1.00 80.31 193 LYS A O 1
ATOM 1572 N N . VAL A 1 194 ? -15.212 25.997 10.404 1.00 78.31 194 VAL A N 1
ATOM 1573 C CA . VAL A 1 194 ? -15.116 25.417 11.762 1.00 78.31 194 VAL A CA 1
ATOM 1574 C C . VAL A 1 194 ? -13.943 25.962 12.587 1.00 78.31 194 VAL A C 1
ATOM 1576 O O . VAL A 1 194 ? -13.752 25.529 13.716 1.00 78.31 194 VAL A O 1
ATOM 1579 N N . GLY A 1 195 ? -13.164 26.915 12.061 1.00 72.12 195 GLY A N 1
ATOM 1580 C CA . GLY A 1 195 ? -12.052 27.533 12.794 1.00 72.12 195 GLY A CA 1
ATOM 1581 C C . GLY A 1 195 ? -10.798 26.658 12.916 1.00 72.12 195 GLY A C 1
ATOM 1582 O O . GLY A 1 195 ? -9.914 26.971 13.703 1.00 72.12 195 GLY A O 1
ATOM 1583 N N . LEU A 1 196 ? -10.683 25.591 12.120 1.00 70.25 196 LEU A N 1
ATOM 1584 C CA . LEU A 1 196 ? -9.577 24.623 12.187 1.00 70.25 196 LEU A CA 1
ATOM 1585 C C . LEU A 1 196 ? -8.430 24.925 11.207 1.00 70.25 196 LEU A C 1
ATOM 1587 O O . LEU A 1 196 ? -7.548 24.091 11.017 1.00 70.25 196 LEU A O 1
ATOM 1591 N N . SER A 1 197 ? -8.417 26.109 10.583 1.00 67.06 197 SER A N 1
ATOM 1592 C CA . SER A 1 197 ? -7.429 26.494 9.554 1.00 67.06 197 SER A CA 1
ATOM 1593 C C . SER A 1 197 ? -5.972 26.391 10.011 1.00 67.06 197 SER A C 1
ATOM 1595 O O . SER A 1 197 ? -5.101 26.146 9.184 1.00 67.06 197 SER A O 1
ATOM 1597 N N . ASN A 1 198 ? -5.715 26.582 11.308 1.00 62.81 198 ASN A N 1
ATOM 1598 C CA . ASN A 1 198 ? -4.369 26.549 11.888 1.00 62.81 198 ASN A CA 1
ATOM 1599 C C . ASN A 1 198 ? -3.993 25.165 12.446 1.00 62.81 198 ASN A C 1
ATOM 1601 O O . ASN A 1 198 ? -2.856 24.967 12.858 1.00 62.81 198 ASN A O 1
ATOM 1605 N N . THR A 1 199 ? -4.939 24.221 12.475 1.00 60.69 199 THR A N 1
ATOM 1606 C CA . THR A 1 199 ? -4.762 22.875 13.046 1.00 60.69 199 THR A CA 1
ATOM 1607 C C . THR A 1 199 ? -4.713 21.810 11.955 1.00 60.69 199 THR A C 1
ATOM 1609 O O . THR A 1 199 ? -3.934 20.870 12.04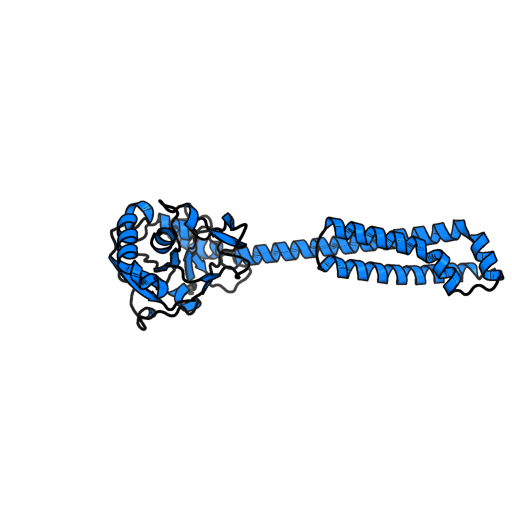2 1.00 60.69 199 THR A O 1
ATOM 1612 N N . LEU A 1 200 ? -5.519 21.967 10.901 1.00 61.22 200 LEU A N 1
ATOM 1613 C CA . LEU A 1 200 ? -5.563 21.059 9.760 1.00 61.22 200 LEU A CA 1
ATOM 1614 C C . LEU A 1 200 ? -4.898 21.719 8.555 1.00 61.22 200 LEU A C 1
ATOM 1616 O O . LEU A 1 200 ? -5.501 22.537 7.861 1.00 61.22 200 LEU A O 1
ATOM 1620 N N . ASN A 1 201 ? -3.647 21.347 8.306 1.00 58.81 201 ASN A N 1
ATOM 1621 C CA . ASN A 1 201 ? -2.825 21.869 7.213 1.00 58.81 201 ASN A CA 1
ATOM 1622 C C . ASN A 1 201 ? -2.654 20.876 6.047 1.00 58.81 201 ASN A C 1
ATOM 1624 O O . ASN A 1 201 ? -2.078 21.241 5.022 1.00 58.81 201 ASN A O 1
ATOM 1628 N N . MET A 1 202 ? -3.158 19.644 6.179 1.00 56.53 202 MET A N 1
ATOM 1629 C CA . MET A 1 202 ? -3.095 18.627 5.133 1.00 56.53 202 MET A CA 1
ATOM 1630 C C . MET A 1 202 ? -4.253 17.626 5.236 1.00 56.53 202 MET A C 1
ATOM 1632 O O . MET A 1 202 ? -4.791 17.409 6.316 1.00 56.53 202 MET A O 1
ATOM 1636 N N . SER A 1 203 ? -4.630 17.017 4.109 1.00 57.88 203 SER A N 1
ATOM 1637 C CA . SER A 1 203 ? -5.445 15.797 4.068 1.00 57.88 203 SER A CA 1
ATOM 1638 C C . SER A 1 203 ? -5.005 14.906 2.915 1.00 57.88 203 SER A C 1
ATOM 1640 O O . SER A 1 203 ? -4.683 15.428 1.842 1.00 57.88 203 SER A O 1
ATOM 1642 N N . VAL A 1 204 ? -5.031 13.586 3.098 1.00 55.31 204 VAL A N 1
ATOM 1643 C CA . VAL A 1 204 ? -4.670 12.630 2.044 1.00 55.31 204 VAL A CA 1
ATOM 1644 C C . VAL A 1 204 ? -5.897 12.069 1.334 1.00 55.31 204 VAL A C 1
ATOM 1646 O O . VAL A 1 204 ? -6.925 11.753 1.922 1.00 55.31 204 VAL A O 1
ATOM 1649 N N . SER A 1 205 ? -5.778 11.990 0.011 1.00 56.03 205 SER A N 1
ATOM 1650 C CA . SER A 1 205 ? -6.670 11.220 -0.850 1.00 56.03 205 SER A CA 1
ATOM 1651 C C . SER A 1 205 ? -6.003 9.884 -1.137 1.00 56.03 205 SER A C 1
ATOM 1653 O O . SER A 1 205 ? -4.811 9.887 -1.447 1.00 56.03 205 SER A O 1
ATOM 1655 N N . VAL A 1 206 ? -6.771 8.787 -1.144 1.00 55.59 206 VAL A N 1
ATOM 1656 C CA . VAL A 1 206 ? -6.341 7.440 -1.592 1.00 55.59 206 VAL A CA 1
ATOM 1657 C C . VAL A 1 206 ? -5.509 7.517 -2.874 1.00 55.59 206 VAL A C 1
ATOM 1659 O O . VAL A 1 206 ? -4.521 6.814 -3.058 1.00 55.59 206 VAL A O 1
ATOM 1662 N N . TYR A 1 207 ? -5.909 8.416 -3.768 1.00 55.31 207 TYR A N 1
ATOM 1663 C CA . TYR A 1 207 ? -5.317 8.546 -5.084 1.00 55.31 207 TYR A CA 1
ATOM 1664 C C . TYR A 1 207 ? -4.108 9.483 -5.122 1.00 55.31 207 TYR A C 1
ATOM 1666 O O . TYR A 1 207 ? -3.408 9.483 -6.118 1.00 55.31 207 TYR A O 1
ATOM 1674 N N . LYS A 1 208 ? -3.800 10.275 -4.086 1.00 58.81 208 LYS A N 1
ATOM 1675 C CA . LYS A 1 208 ? -2.677 11.235 -4.145 1.00 58.81 208 LYS A CA 1
ATOM 1676 C C . LYS A 1 208 ? -1.325 10.526 -4.136 1.00 58.81 208 LYS A C 1
ATOM 1678 O O . LYS A 1 208 ? -0.424 10.947 -4.857 1.00 58.81 208 LYS A O 1
ATOM 1683 N N . ASP A 1 209 ? -1.184 9.455 -3.362 1.00 61.06 209 ASP A N 1
ATOM 1684 C CA . ASP A 1 209 ? 0.075 8.705 -3.275 1.00 61.06 209 ASP A CA 1
ATOM 1685 C C . ASP A 1 209 ? 0.226 7.728 -4.430 1.00 61.06 209 ASP A C 1
ATOM 1687 O O . ASP A 1 209 ? 1.294 7.663 -5.034 1.00 61.06 209 ASP A O 1
ATOM 1691 N N . PHE A 1 210 ? -0.868 7.082 -4.837 1.00 61.44 210 PHE A N 1
ATOM 1692 C CA . PHE A 1 210 ? -0.892 6.293 -6.062 1.00 61.44 210 PHE A CA 1
ATOM 1693 C C . PHE A 1 210 ? -0.615 7.156 -7.303 1.00 61.44 210 PHE A C 1
ATOM 1695 O O . PHE A 1 210 ? 0.235 6.806 -8.115 1.00 61.44 210 PHE A O 1
ATOM 1702 N N . SER A 1 211 ? -1.236 8.334 -7.426 1.00 59.84 211 SER A N 1
ATOM 1703 C CA . SER A 1 211 ? -0.956 9.271 -8.520 1.00 59.84 211 SER A CA 1
ATOM 1704 C C . SER A 1 211 ? 0.451 9.853 -8.443 1.00 59.84 211 SER A C 1
ATOM 1706 O O . SER A 1 211 ? 1.064 10.041 -9.487 1.00 59.84 211 SER A O 1
ATOM 1708 N N . ARG A 1 212 ? 1.010 10.107 -7.249 1.00 66.44 212 ARG A N 1
ATOM 1709 C CA . ARG A 1 212 ? 2.423 10.507 -7.100 1.00 66.44 212 ARG A CA 1
ATOM 1710 C C . ARG A 1 212 ? 3.371 9.388 -7.514 1.00 66.44 212 ARG A C 1
ATOM 1712 O O . ARG A 1 212 ? 4.342 9.662 -8.213 1.00 66.44 212 ARG A O 1
ATOM 1719 N N . TYR A 1 213 ? 3.080 8.145 -7.140 1.00 68.38 213 TYR A N 1
ATOM 1720 C CA . TYR A 1 213 ? 3.826 6.973 -7.586 1.00 68.38 213 TYR A CA 1
ATOM 1721 C C . TYR A 1 213 ? 3.755 6.826 -9.108 1.00 68.38 213 TYR A C 1
ATOM 1723 O O . TYR A 1 213 ? 4.791 6.739 -9.760 1.00 68.38 213 TYR A O 1
ATOM 1731 N N . LEU A 1 214 ? 2.557 6.897 -9.695 1.00 67.75 214 LEU A N 1
ATOM 1732 C CA . LEU A 1 214 ? 2.369 6.857 -11.144 1.00 67.75 214 LEU A CA 1
ATOM 1733 C C . LEU A 1 214 ? 3.060 8.026 -11.848 1.00 67.75 214 LEU A C 1
ATOM 1735 O O . LEU A 1 214 ? 3.678 7.826 -12.887 1.00 67.75 214 LEU A O 1
ATOM 1739 N N . ALA A 1 215 ? 2.994 9.239 -11.300 1.00 71.69 215 ALA A N 1
ATOM 1740 C CA . ALA A 1 215 ? 3.675 10.405 -11.850 1.00 71.69 215 ALA A CA 1
ATOM 1741 C C . ALA A 1 215 ? 5.198 10.245 -11.782 1.00 71.69 215 ALA A C 1
ATOM 1743 O O . ALA A 1 215 ? 5.884 10.558 -12.753 1.00 71.69 215 ALA A O 1
ATOM 1744 N N . LYS A 1 216 ? 5.727 9.701 -10.678 1.00 77.06 216 LYS A N 1
ATOM 1745 C CA . LYS A 1 216 ? 7.146 9.363 -10.541 1.00 77.06 216 LYS A CA 1
ATOM 1746 C C . LYS A 1 216 ? 7.549 8.308 -11.567 1.00 77.06 216 LYS A C 1
ATOM 1748 O O . LYS A 1 216 ? 8.514 8.533 -12.280 1.00 77.06 216 LYS A O 1
ATOM 1753 N N . GLN A 1 217 ? 6.778 7.230 -11.714 1.00 74.75 217 GLN A N 1
ATOM 1754 C CA . GLN A 1 217 ? 7.031 6.194 -12.719 1.00 74.75 217 GLN A CA 1
ATOM 1755 C C . GLN A 1 217 ? 6.969 6.746 -14.147 1.00 74.75 217 GLN A C 1
ATOM 1757 O O . GLN A 1 217 ? 7.862 6.480 -14.944 1.00 74.75 217 GLN A O 1
ATOM 1762 N N . ARG A 1 218 ? 5.977 7.585 -14.471 1.00 74.69 218 ARG A N 1
ATOM 1763 C CA . ARG A 1 218 ? 5.898 8.284 -15.765 1.00 74.69 218 ARG A CA 1
ATOM 1764 C C . ARG A 1 218 ? 7.113 9.181 -15.995 1.00 74.69 218 ARG A C 1
ATOM 1766 O O . ARG A 1 218 ? 7.672 9.157 -17.083 1.00 74.69 218 ARG A O 1
ATOM 1773 N N . SER A 1 219 ? 7.543 9.934 -14.983 1.00 77.06 219 SER A N 1
ATOM 1774 C CA . SER A 1 219 ? 8.742 10.778 -15.055 1.00 77.06 219 SER A CA 1
ATOM 1775 C C . SER A 1 219 ? 10.008 9.945 -15.275 1.00 77.06 219 SER A C 1
ATOM 1777 O O . SER A 1 219 ? 10.809 10.258 -16.151 1.00 77.06 219 SER A O 1
ATOM 1779 N N . THR A 1 220 ? 10.155 8.827 -14.558 1.00 79.81 220 THR A N 1
ATOM 1780 C CA . THR A 1 220 ? 11.262 7.881 -14.744 1.00 79.81 220 THR A CA 1
ATOM 1781 C C . THR A 1 220 ? 11.259 7.281 -16.149 1.00 79.81 220 THR A C 1
ATOM 1783 O O . THR A 1 220 ? 12.305 7.266 -16.791 1.00 79.81 220 THR A O 1
ATOM 1786 N N . LEU A 1 221 ? 10.102 6.858 -16.669 1.00 76.75 221 LEU A N 1
ATOM 1787 C CA . LEU A 1 221 ? 9.974 6.347 -18.038 1.00 76.75 221 LEU A CA 1
ATOM 1788 C C . LEU A 1 221 ? 10.306 7.416 -19.088 1.00 76.75 221 LEU A C 1
ATOM 1790 O O . LEU A 1 221 ? 11.011 7.122 -20.053 1.00 76.75 221 LEU A O 1
ATOM 1794 N N . LEU A 1 222 ? 9.852 8.660 -18.903 1.00 80.88 222 LEU A N 1
ATOM 1795 C CA . LEU A 1 222 ? 10.201 9.779 -19.786 1.00 80.88 222 LEU A CA 1
ATOM 1796 C C . LEU A 1 222 ? 11.708 10.050 -19.771 1.00 80.88 222 LEU A C 1
ATOM 1798 O O . LEU A 1 222 ? 12.314 10.181 -20.833 1.00 80.88 222 LEU A O 1
ATOM 1802 N N . ALA A 1 223 ? 12.326 10.072 -18.588 1.00 80.94 223 ALA A N 1
ATOM 1803 C CA . ALA A 1 223 ? 13.767 10.235 -18.455 1.00 80.94 223 ALA A CA 1
ATOM 1804 C C . ALA A 1 223 ? 14.519 9.089 -19.145 1.00 80.94 223 ALA A C 1
ATOM 1806 O O . ALA A 1 223 ? 15.437 9.344 -19.917 1.00 80.94 223 ALA A O 1
ATOM 1807 N N . GLN A 1 224 ? 14.126 7.832 -18.926 1.00 79.31 224 GLN A N 1
ATOM 1808 C CA . GLN A 1 224 ? 14.726 6.670 -19.596 1.00 79.31 224 GLN A CA 1
ATOM 1809 C C . GLN A 1 224 ? 14.589 6.752 -21.121 1.00 79.31 224 GLN A C 1
ATOM 1811 O O . GLN A 1 224 ? 15.554 6.499 -21.839 1.00 79.31 224 GLN A O 1
ATOM 1816 N N . THR A 1 225 ? 13.427 7.181 -21.615 1.00 79.44 225 THR A N 1
ATOM 1817 C CA . THR A 1 225 ? 13.179 7.373 -23.050 1.00 79.44 225 THR A CA 1
ATOM 1818 C C . THR A 1 225 ? 14.091 8.458 -23.631 1.00 79.44 225 THR A C 1
ATOM 1820 O O . THR A 1 225 ? 14.671 8.273 -24.698 1.00 79.44 225 THR A O 1
ATOM 1823 N N . LEU A 1 226 ? 14.278 9.572 -22.918 1.00 83.25 226 LEU A N 1
ATOM 1824 C CA . LEU A 1 226 ? 15.176 10.650 -23.340 1.00 83.25 226 LEU A CA 1
ATOM 1825 C C . LEU A 1 226 ? 16.638 10.180 -23.377 1.00 83.25 226 LEU A C 1
ATOM 1827 O O . LEU A 1 226 ? 17.326 10.415 -24.371 1.00 83.25 226 LEU A O 1
ATOM 1831 N N . HIS A 1 227 ? 17.094 9.455 -22.349 1.00 81.06 227 HIS A N 1
ATOM 1832 C CA . HIS A 1 227 ? 18.432 8.852 -22.340 1.00 81.06 227 HIS A CA 1
ATOM 1833 C C . HIS A 1 227 ? 18.632 7.887 -23.515 1.00 81.06 227 HIS A C 1
ATOM 1835 O O . HIS A 1 227 ? 19.695 7.899 -24.132 1.00 81.06 227 HIS A O 1
ATOM 1841 N N . PHE A 1 228 ? 17.615 7.092 -23.861 1.00 79.81 228 PHE A N 1
ATOM 1842 C CA . PHE A 1 228 ? 17.663 6.193 -25.012 1.00 79.81 228 PHE A CA 1
ATOM 1843 C C . PHE A 1 228 ? 17.843 6.952 -26.336 1.00 79.81 228 PHE A C 1
ATOM 1845 O O . PHE A 1 228 ? 18.727 6.605 -27.117 1.00 79.81 228 PHE A O 1
ATOM 1852 N N . PHE A 1 229 ? 17.073 8.020 -26.574 1.00 82.38 229 PHE A N 1
ATOM 1853 C CA . PHE A 1 229 ? 17.230 8.845 -27.780 1.00 82.38 229 PHE A CA 1
ATOM 1854 C C . PHE A 1 229 ? 18.613 9.497 -27.875 1.00 82.38 229 PHE A C 1
ATOM 1856 O O . PHE A 1 229 ? 19.195 9.554 -28.958 1.00 82.38 229 PHE A O 1
ATOM 1863 N N . LEU A 1 230 ? 19.152 9.967 -26.748 1.00 84.56 230 LEU A N 1
ATOM 1864 C CA . LEU A 1 230 ? 20.479 10.574 -26.698 1.00 84.56 230 LEU A CA 1
ATOM 1865 C C . LEU A 1 230 ? 21.572 9.546 -27.023 1.00 84.56 230 LEU A C 1
ATOM 1867 O O . LEU A 1 230 ? 22.473 9.833 -27.810 1.00 84.56 230 LEU A O 1
ATOM 1871 N N . LEU A 1 231 ? 21.454 8.332 -26.482 1.00 80.81 231 LEU A N 1
ATOM 1872 C CA . LEU A 1 231 ? 22.378 7.235 -26.765 1.00 80.81 231 LEU A CA 1
ATOM 1873 C C . LEU A 1 231 ? 22.304 6.796 -28.232 1.00 80.81 231 LEU A C 1
ATOM 1875 O O . LEU A 1 231 ? 23.344 6.598 -28.853 1.00 80.81 231 LEU A O 1
ATOM 1879 N N . LEU A 1 232 ? 21.102 6.734 -28.811 1.00 81.44 232 LEU A N 1
ATOM 1880 C CA . LEU A 1 232 ? 20.906 6.438 -30.232 1.00 81.44 232 LEU A CA 1
ATOM 1881 C C . LEU A 1 232 ? 21.578 7.488 -31.129 1.00 81.44 232 LEU A C 1
ATOM 1883 O O . LEU A 1 232 ? 22.219 7.133 -32.114 1.00 81.44 232 LEU A O 1
ATOM 1887 N N . LEU A 1 233 ? 21.476 8.775 -30.785 1.00 84.94 233 LEU A N 1
ATOM 1888 C CA . LEU A 1 233 ? 22.119 9.852 -31.546 1.00 84.94 233 LEU A CA 1
ATOM 1889 C C . LEU A 1 233 ? 23.649 9.718 -31.513 1.00 84.94 233 LEU A C 1
ATOM 1891 O O . LEU A 1 233 ? 24.294 9.795 -32.560 1.00 84.94 233 LEU A O 1
ATOM 1895 N N . ILE A 1 234 ? 24.224 9.469 -30.332 1.00 83.62 234 ILE A N 1
ATOM 1896 C CA . ILE A 1 234 ? 25.667 9.238 -30.171 1.00 83.62 234 ILE A CA 1
ATOM 1897 C C . ILE A 1 234 ? 26.113 8.016 -30.980 1.00 83.62 234 ILE A C 1
ATOM 1899 O O . ILE A 1 234 ? 27.114 8.095 -31.690 1.00 83.62 234 ILE A O 1
ATOM 1903 N N . ASP A 1 235 ? 25.356 6.920 -30.925 1.00 79.19 235 ASP A N 1
ATOM 1904 C CA . ASP A 1 235 ? 25.648 5.698 -31.676 1.00 79.19 235 ASP A CA 1
ATOM 1905 C C . ASP A 1 235 ? 25.687 5.955 -33.191 1.00 79.19 235 ASP A C 1
ATOM 1907 O O . ASP A 1 235 ? 26.653 5.603 -33.868 1.00 79.19 235 ASP A O 1
ATOM 1911 N N . CYS A 1 236 ? 24.704 6.691 -33.720 1.00 80.88 236 CYS A N 1
ATOM 1912 C CA . CYS A 1 236 ? 24.665 7.071 -35.134 1.00 80.88 236 CYS A CA 1
ATOM 1913 C C . CYS A 1 236 ? 25.908 7.871 -35.563 1.00 80.88 236 CYS A C 1
ATOM 1915 O O . CYS A 1 236 ? 26.453 7.646 -36.650 1.00 80.88 236 CYS A O 1
ATOM 1917 N N . LEU A 1 237 ? 26.357 8.814 -34.725 1.00 84.38 237 LEU A N 1
ATOM 1918 C CA . LEU A 1 237 ? 27.551 9.621 -34.990 1.00 84.38 237 LEU A CA 1
ATOM 1919 C C . LEU A 1 237 ? 28.825 8.770 -34.956 1.00 84.38 237 LEU A C 1
ATOM 1921 O O . LEU A 1 237 ? 29.649 8.880 -35.864 1.00 84.38 237 LEU A O 1
ATOM 1925 N N . LEU A 1 238 ? 28.964 7.895 -33.957 1.00 81.25 238 LEU A N 1
ATOM 1926 C CA . LEU A 1 238 ? 30.116 7.003 -33.827 1.00 81.25 238 LEU A CA 1
ATOM 1927 C C . LEU A 1 238 ? 30.209 6.019 -34.993 1.00 81.25 238 LEU A C 1
ATOM 1929 O O . LEU A 1 238 ? 31.283 5.862 -35.568 1.00 81.25 238 LEU A O 1
ATOM 1933 N N . ILE A 1 239 ? 29.095 5.401 -35.395 1.00 78.38 239 ILE A N 1
ATOM 1934 C CA . ILE A 1 239 ? 29.059 4.479 -36.539 1.00 78.38 239 ILE A CA 1
ATOM 1935 C C . ILE A 1 239 ? 29.529 5.182 -37.807 1.00 78.38 239 ILE A C 1
ATOM 1937 O O . ILE A 1 239 ? 30.360 4.643 -38.539 1.00 78.38 239 ILE A O 1
ATOM 1941 N N . LYS A 1 240 ? 29.024 6.393 -38.064 1.00 80.88 240 LYS A N 1
ATOM 1942 C CA . LYS A 1 240 ? 29.442 7.185 -39.222 1.00 80.88 240 LYS A CA 1
ATOM 1943 C C . LYS A 1 240 ? 30.954 7.420 -39.212 1.00 80.88 240 LYS A C 1
ATOM 1945 O O . LYS A 1 240 ? 31.599 7.195 -40.235 1.00 80.88 240 LYS A O 1
ATOM 1950 N N . GLU A 1 241 ? 31.504 7.841 -38.076 1.00 83.50 241 GLU A N 1
ATOM 1951 C CA . GLU A 1 241 ? 32.929 8.154 -37.955 1.00 83.50 241 GLU A CA 1
ATOM 1952 C C . GLU A 1 241 ? 33.806 6.905 -38.118 1.00 83.50 241 GLU A C 1
ATOM 1954 O O . GLU A 1 241 ? 34.774 6.922 -38.877 1.00 83.50 241 GLU A O 1
ATOM 1959 N N . ILE A 1 242 ? 33.422 5.784 -37.496 1.00 78.56 242 ILE A N 1
ATOM 1960 C CA . ILE A 1 242 ? 34.139 4.505 -37.603 1.00 78.56 242 ILE A CA 1
ATOM 1961 C C . ILE A 1 242 ? 34.149 4.000 -39.050 1.00 78.56 242 ILE A C 1
ATOM 1963 O O . ILE A 1 242 ? 35.188 3.545 -39.526 1.00 78.56 242 ILE A O 1
ATOM 1967 N N . ILE A 1 243 ? 33.024 4.089 -39.772 1.00 76.12 243 ILE A N 1
ATOM 1968 C CA . ILE A 1 243 ? 32.949 3.664 -41.180 1.00 76.12 243 ILE A CA 1
ATOM 1969 C C . ILE A 1 243 ? 33.906 4.486 -42.045 1.00 76.12 243 ILE A C 1
ATOM 1971 O O . ILE A 1 243 ? 34.639 3.917 -42.856 1.00 76.12 243 ILE A O 1
ATOM 1975 N N . ILE A 1 244 ? 33.900 5.813 -41.885 1.00 78.12 244 ILE A N 1
ATOM 1976 C CA . ILE A 1 244 ? 34.765 6.712 -42.658 1.00 78.12 244 ILE A CA 1
ATOM 1977 C C . ILE A 1 244 ? 36.234 6.413 -42.351 1.00 78.12 244 ILE A C 1
ATOM 1979 O O . ILE A 1 244 ? 37.013 6.182 -43.275 1.00 78.12 244 ILE A O 1
ATOM 1983 N N . LEU A 1 245 ? 36.594 6.348 -41.066 1.00 80.81 245 LEU A N 1
ATOM 1984 C CA . LEU A 1 245 ? 37.953 6.062 -40.617 1.00 80.81 245 LEU A CA 1
ATOM 1985 C C . LEU A 1 245 ? 38.451 4.717 -41.159 1.00 80.81 245 LEU A C 1
ATOM 1987 O O . LEU A 1 245 ? 39.545 4.632 -41.715 1.00 80.81 245 LEU A O 1
ATOM 1991 N N . PHE A 1 246 ? 37.642 3.665 -41.042 1.00 77.25 246 PHE A N 1
ATOM 1992 C CA . PHE A 1 246 ? 38.024 2.337 -41.506 1.00 77.25 246 PHE A CA 1
ATOM 1993 C C . PHE A 1 246 ? 38.202 2.293 -43.028 1.00 77.25 246 PHE A C 1
ATOM 1995 O O . PHE A 1 246 ? 39.132 1.643 -43.516 1.00 77.25 246 PHE A O 1
ATOM 2002 N N . PHE A 1 247 ? 37.343 2.989 -43.780 1.00 75.31 247 PHE A N 1
ATOM 2003 C CA . PHE A 1 247 ? 37.456 3.067 -45.233 1.00 75.31 247 PHE A CA 1
ATOM 2004 C C . PHE A 1 247 ? 38.729 3.805 -45.667 1.00 75.31 247 PHE A C 1
ATOM 2006 O O . PHE A 1 247 ? 39.433 3.323 -46.553 1.00 75.31 247 PHE A O 1
ATOM 2013 N N . GLU A 1 248 ? 39.059 4.933 -45.032 1.00 78.56 248 GLU A N 1
ATOM 2014 C CA . GLU A 1 248 ? 40.284 5.688 -45.330 1.00 78.56 248 GLU A CA 1
ATOM 2015 C C . GLU A 1 248 ? 41.547 4.878 -45.003 1.00 78.56 248 GLU A C 1
ATOM 2017 O O . GLU A 1 248 ? 42.451 4.778 -45.836 1.00 78.56 248 GLU A O 1
ATOM 2022 N N . LEU A 1 249 ? 41.584 4.217 -43.840 1.00 79.69 249 LEU A N 1
ATOM 2023 C CA . LEU A 1 249 ? 42.731 3.406 -43.418 1.00 79.69 249 LEU A CA 1
ATOM 2024 C C . LEU A 1 249 ? 42.966 2.190 -44.327 1.00 79.69 249 LEU A C 1
ATOM 2026 O O . LEU A 1 249 ? 44.112 1.851 -44.622 1.00 79.69 249 LEU A O 1
ATOM 2030 N N . ASN A 1 250 ? 41.897 1.549 -44.810 1.00 76.06 250 ASN A N 1
ATOM 2031 C CA . ASN A 1 250 ? 41.982 0.293 -45.564 1.00 76.06 250 ASN A CA 1
ATOM 2032 C C . ASN A 1 250 ? 41.702 0.446 -47.066 1.00 76.06 250 ASN A C 1
ATOM 2034 O O . ASN A 1 250 ? 41.555 -0.556 -47.770 1.00 76.06 250 ASN A O 1
ATOM 2038 N N . LYS A 1 251 ? 41.674 1.676 -47.596 1.00 76.94 251 LYS A N 1
ATOM 2039 C CA . LYS A 1 251 ? 41.303 1.975 -48.991 1.00 76.94 251 LYS A CA 1
ATOM 2040 C C . LYS A 1 251 ? 42.045 1.112 -50.017 1.00 76.94 251 LYS A C 1
ATOM 2042 O O . LYS A 1 251 ? 41.439 0.580 -50.943 1.00 76.94 251 LYS A O 1
ATOM 2047 N N . LYS A 1 252 ? 43.357 0.922 -49.831 1.00 78.25 252 LYS A N 1
ATOM 2048 C CA . LYS A 1 252 ? 44.199 0.094 -50.716 1.00 78.25 252 LYS A CA 1
ATOM 2049 C C . LYS A 1 252 ? 43.806 -1.382 -50.668 1.00 78.25 252 LYS A C 1
ATOM 2051 O O . LYS A 1 252 ? 43.634 -2.006 -51.711 1.00 78.25 252 LYS A O 1
ATOM 2056 N N . GLN A 1 253 ? 43.630 -1.927 -49.466 1.00 78.19 253 GLN A N 1
ATOM 2057 C CA . GLN A 1 253 ? 43.228 -3.319 -49.270 1.00 78.19 253 GLN A CA 1
ATOM 2058 C C . GLN A 1 253 ? 41.835 -3.578 -49.856 1.00 78.19 253 GLN A C 1
ATOM 2060 O O . GLN A 1 253 ? 41.603 -4.620 -50.465 1.00 78.19 253 GLN A O 1
ATOM 2065 N N . PHE A 1 254 ? 40.929 -2.610 -49.719 1.00 76.31 254 PHE A N 1
ATOM 2066 C CA . PHE A 1 254 ? 39.573 -2.687 -50.246 1.00 76.31 254 PHE A CA 1
ATOM 2067 C C . PHE A 1 254 ? 39.553 -2.754 -51.780 1.00 76.31 254 PHE A C 1
ATOM 2069 O O . PHE A 1 254 ? 38.875 -3.609 -52.346 1.00 76.31 254 PHE A O 1
ATOM 2076 N N . ILE A 1 255 ? 40.350 -1.914 -52.454 1.00 77.19 255 ILE A N 1
ATOM 2077 C CA . ILE A 1 255 ? 40.496 -1.930 -53.920 1.00 77.19 255 ILE A CA 1
ATOM 2078 C C . ILE A 1 255 ? 41.077 -3.267 -54.392 1.00 77.19 255 ILE A C 1
ATOM 2080 O O . ILE A 1 255 ? 40.551 -3.862 -55.327 1.00 77.19 255 ILE A O 1
ATOM 2084 N N . VAL A 1 256 ? 42.115 -3.778 -53.721 1.00 81.25 256 VAL A N 1
ATOM 2085 C CA . VAL A 1 256 ? 42.724 -5.073 -54.071 1.00 81.25 256 VAL A CA 1
ATOM 2086 C C . VAL A 1 256 ? 41.711 -6.211 -53.945 1.00 81.25 256 VAL A C 1
ATOM 2088 O O . VAL A 1 256 ? 41.543 -6.978 -54.887 1.00 81.25 256 VAL A O 1
ATOM 2091 N N . LYS A 1 257 ? 40.982 -6.303 -52.825 1.00 82.00 257 LYS A N 1
ATOM 2092 C CA . LYS A 1 257 ? 39.942 -7.331 -52.640 1.00 82.00 257 LYS A CA 1
ATOM 2093 C C . LYS A 1 257 ? 38.825 -7.204 -53.680 1.00 82.00 257 LYS A C 1
ATOM 2095 O O . LYS A 1 257 ? 38.336 -8.210 -54.182 1.00 82.00 257 LYS A O 1
ATOM 2100 N N . TRP A 1 258 ? 38.446 -5.982 -54.043 1.00 77.06 258 TRP A N 1
ATOM 2101 C CA . TRP A 1 258 ? 37.449 -5.755 -55.083 1.00 77.06 258 TRP A CA 1
ATOM 2102 C C . TRP A 1 258 ? 37.914 -6.244 -56.465 1.00 77.06 258 TRP A C 1
ATOM 2104 O O . TRP A 1 258 ? 37.174 -6.974 -57.121 1.00 77.06 258 TRP A O 1
ATOM 2114 N N . VAL A 1 259 ? 39.151 -5.931 -56.871 1.00 82.50 259 VAL A N 1
ATOM 2115 C CA . VAL A 1 259 ? 39.752 -6.408 -58.134 1.00 82.50 259 VAL A CA 1
ATOM 2116 C C . VAL A 1 259 ? 39.900 -7.934 -58.156 1.00 82.50 259 VAL A C 1
ATOM 2118 O O . VAL A 1 259 ? 39.698 -8.557 -59.193 1.00 82.50 259 VAL A O 1
ATOM 2121 N N . LEU A 1 260 ? 40.184 -8.550 -57.005 1.00 86.00 260 LEU A N 1
ATOM 2122 C CA . LEU A 1 260 ? 40.248 -10.007 -56.840 1.00 86.00 260 LEU A CA 1
ATOM 2123 C C . LEU A 1 260 ? 38.869 -10.698 -56.872 1.00 86.00 260 LEU A C 1
ATOM 2125 O O . LEU A 1 260 ? 38.792 -11.909 -56.680 1.00 86.00 260 LEU A O 1
ATOM 2129 N N . GLY A 1 261 ? 37.779 -9.960 -57.104 1.00 81.88 261 GLY A N 1
ATOM 2130 C CA . GLY A 1 261 ? 36.442 -10.529 -57.274 1.00 81.88 261 GLY A CA 1
ATOM 2131 C C . GLY A 1 261 ? 35.725 -10.874 -55.968 1.00 81.88 261 GLY A C 1
ATOM 2132 O O . GLY A 1 261 ? 34.776 -11.659 -55.987 1.00 81.88 261 GLY A O 1
ATOM 2133 N N . TYR A 1 262 ? 36.137 -10.303 -54.829 1.00 82.44 262 TYR A N 1
ATOM 2134 C CA . TYR A 1 262 ? 35.424 -10.511 -53.567 1.00 82.44 262 TYR A CA 1
ATOM 2135 C C . TYR A 1 262 ? 33.977 -10.015 -53.667 1.00 82.44 262 TYR A C 1
ATOM 2137 O O . TYR A 1 262 ? 33.685 -8.945 -54.211 1.00 82.44 262 TYR A O 1
ATOM 2145 N N . SER A 1 263 ? 33.052 -10.789 -53.094 1.00 77.81 263 SER A N 1
ATOM 2146 C CA . SER A 1 263 ? 31.641 -10.417 -53.054 1.00 77.81 263 SER A CA 1
ATOM 2147 C C . SER A 1 263 ? 31.429 -9.158 -52.205 1.00 77.81 263 SER A C 1
ATOM 2149 O O . SER A 1 263 ? 32.126 -8.918 -51.215 1.00 77.81 263 SER A O 1
ATOM 2151 N N . ARG A 1 264 ? 30.411 -8.360 -52.552 1.00 67.38 264 ARG A N 1
ATOM 2152 C CA . ARG A 1 264 ? 30.044 -7.149 -51.790 1.00 67.38 264 ARG A CA 1
ATOM 2153 C C . ARG A 1 264 ? 29.767 -7.450 -50.312 1.00 67.38 264 ARG A C 1
ATOM 2155 O O . ARG A 1 264 ? 30.060 -6.626 -49.456 1.00 67.38 264 ARG A O 1
ATOM 2162 N N . ILE A 1 265 ? 29.236 -8.638 -50.026 1.00 67.69 265 ILE A N 1
ATOM 2163 C CA . ILE A 1 265 ? 28.936 -9.117 -48.672 1.00 67.69 265 ILE A CA 1
ATOM 2164 C C . ILE A 1 265 ? 30.223 -9.457 -47.911 1.00 67.69 265 ILE A C 1
ATOM 2166 O O . ILE A 1 265 ? 30.338 -9.094 -46.747 1.00 67.69 265 ILE A O 1
ATOM 2170 N N . GLY A 1 266 ? 31.218 -10.070 -48.560 1.00 71.75 266 GLY A N 1
ATOM 2171 C CA . GLY A 1 266 ? 32.523 -10.325 -47.937 1.00 71.75 266 GLY A CA 1
ATOM 2172 C C . GLY A 1 266 ? 33.255 -9.033 -47.565 1.00 71.75 266 GLY A C 1
ATOM 2173 O O . GLY A 1 266 ? 33.774 -8.908 -46.461 1.00 71.75 266 GLY A O 1
ATOM 2174 N N . LEU A 1 267 ? 33.204 -8.028 -48.446 1.00 72.38 267 LEU A N 1
ATOM 2175 C CA . LEU A 1 267 ? 33.757 -6.696 -48.176 1.00 72.38 267 LEU A CA 1
ATOM 2176 C C . LEU A 1 267 ? 33.029 -5.978 -47.024 1.00 72.38 267 LEU A C 1
ATOM 2178 O O . LEU A 1 267 ? 33.666 -5.301 -46.218 1.00 72.38 267 LEU A O 1
ATOM 2182 N N . LEU A 1 268 ? 31.705 -6.144 -46.928 1.00 69.06 268 LEU A N 1
ATOM 2183 C CA . LEU A 1 268 ? 30.894 -5.653 -45.810 1.00 69.06 268 LEU A CA 1
ATOM 2184 C C . LEU A 1 268 ? 31.292 -6.318 -44.489 1.00 69.06 268 LEU A C 1
ATOM 2186 O O . LEU A 1 268 ? 31.508 -5.612 -43.511 1.00 69.06 268 LEU A O 1
ATOM 2190 N N . PHE A 1 269 ? 31.421 -7.647 -44.451 1.00 69.88 269 PHE A N 1
ATOM 2191 C CA . PHE A 1 269 ? 31.744 -8.383 -43.223 1.00 69.88 269 PHE A CA 1
ATOM 2192 C C . PHE A 1 269 ? 33.109 -8.008 -42.635 1.00 69.88 269 PHE A C 1
ATOM 2194 O O . PHE A 1 269 ? 33.207 -7.783 -41.429 1.00 69.88 269 PHE A O 1
ATOM 2201 N N . ASP A 1 270 ? 34.127 -7.845 -43.482 1.00 69.88 270 ASP A N 1
ATOM 2202 C CA . ASP A 1 270 ? 35.468 -7.418 -43.055 1.00 69.88 270 ASP A CA 1
ATOM 2203 C C . ASP A 1 270 ? 35.476 -6.023 -42.408 1.00 69.88 270 ASP A C 1
ATOM 2205 O O . ASP A 1 270 ? 36.369 -5.688 -41.631 1.00 69.88 270 ASP A O 1
ATOM 2209 N N . THR A 1 271 ? 34.469 -5.211 -42.726 1.00 66.81 271 THR A N 1
ATOM 2210 C CA . THR A 1 271 ? 34.377 -3.801 -42.343 1.00 66.81 271 THR A CA 1
ATOM 2211 C C . THR A 1 271 ? 33.354 -3.591 -41.209 1.00 66.81 271 THR A C 1
ATOM 2213 O O . THR A 1 271 ? 33.470 -2.633 -40.445 1.00 66.81 271 THR A O 1
ATOM 2216 N N . ILE A 1 272 ? 32.336 -4.457 -41.083 1.00 67.44 272 ILE A N 1
ATOM 2217 C CA . ILE A 1 272 ? 31.213 -4.313 -40.132 1.00 67.44 272 ILE A CA 1
ATOM 2218 C C . ILE A 1 272 ? 31.541 -4.851 -38.741 1.00 67.44 272 ILE A C 1
ATOM 2220 O O . ILE A 1 272 ? 30.948 -4.414 -37.757 1.00 67.44 272 ILE A O 1
ATOM 2224 N N . PHE A 1 273 ? 32.493 -5.784 -38.654 1.00 71.44 273 PHE A N 1
ATOM 2225 C CA . PHE A 1 273 ? 32.790 -6.521 -37.428 1.00 71.44 273 PHE A CA 1
ATOM 2226 C C . PHE A 1 273 ? 33.191 -5.605 -36.262 1.00 71.44 273 PHE A C 1
ATOM 2228 O O . PHE A 1 273 ? 32.637 -5.707 -35.170 1.00 71.44 273 PHE A O 1
ATOM 2235 N N . TRP A 1 274 ? 34.106 -4.665 -36.506 1.00 72.62 274 TRP A N 1
ATOM 2236 C CA . TRP A 1 274 ? 34.595 -3.730 -35.490 1.00 72.62 274 TRP A CA 1
ATOM 2237 C C . TRP A 1 274 ? 33.523 -2.763 -34.963 1.00 72.62 274 TRP A C 1
ATOM 2239 O O . TRP A 1 274 ? 33.360 -2.691 -33.744 1.00 72.62 274 TRP A O 1
ATOM 2249 N N . PRO A 1 275 ? 32.751 -2.062 -35.818 1.00 71.00 275 PRO A N 1
ATOM 2250 C CA . PRO A 1 275 ? 31.624 -1.258 -35.354 1.00 71.00 275 PRO A CA 1
ATOM 2251 C C . PRO A 1 275 ? 30.619 -2.078 -34.538 1.00 71.00 275 PRO A C 1
ATOM 2253 O O . PRO A 1 275 ? 30.211 -1.642 -33.464 1.00 71.00 275 PRO A O 1
ATOM 2256 N N . LEU A 1 276 ? 30.263 -3.282 -35.004 1.00 71.56 276 LEU A N 1
ATOM 2257 C CA . LEU A 1 276 ? 29.296 -4.150 -34.326 1.00 71.56 276 LEU A CA 1
ATOM 2258 C C . LEU A 1 276 ? 29.763 -4.536 -32.913 1.00 71.56 276 LEU A C 1
ATOM 2260 O O . LEU A 1 276 ? 28.963 -4.553 -31.980 1.00 71.56 276 LEU A O 1
ATOM 2264 N N . LEU A 1 277 ? 31.063 -4.787 -32.737 1.00 75.81 277 LEU A N 1
ATOM 2265 C CA . LEU A 1 277 ? 31.665 -5.098 -31.439 1.00 75.81 277 LEU A CA 1
ATOM 2266 C C . LEU A 1 277 ? 31.610 -3.897 -30.482 1.00 75.81 277 LEU A C 1
ATOM 2268 O O . LEU A 1 277 ? 31.270 -4.065 -29.312 1.00 75.81 277 LEU A O 1
ATOM 2272 N N . VAL A 1 278 ? 31.871 -2.682 -30.974 1.00 75.88 278 VAL A N 1
ATOM 2273 C CA . VAL A 1 278 ? 31.769 -1.446 -30.175 1.00 75.88 278 VAL A CA 1
ATOM 2274 C C . VAL A 1 278 ? 30.326 -1.197 -29.720 1.00 75.88 278 VAL A C 1
ATOM 2276 O O . VAL A 1 278 ? 30.101 -0.913 -28.545 1.00 75.88 278 VAL A O 1
ATOM 2279 N N . ILE A 1 279 ? 29.344 -1.378 -30.607 1.00 73.94 279 ILE A N 1
ATOM 2280 C CA . ILE A 1 279 ? 27.913 -1.242 -30.283 1.00 73.94 279 ILE A CA 1
ATOM 2281 C C . ILE A 1 279 ? 27.496 -2.270 -29.226 1.00 73.94 279 ILE A C 1
ATOM 2283 O O . ILE A 1 279 ? 26.829 -1.930 -28.245 1.00 73.94 279 ILE A O 1
ATOM 2287 N N . LEU A 1 280 ? 27.931 -3.526 -29.384 1.00 74.44 280 LEU A N 1
ATOM 2288 C CA . LEU A 1 280 ? 27.685 -4.577 -28.399 1.00 74.44 280 LEU A CA 1
ATOM 2289 C C . LEU A 1 280 ? 28.295 -4.211 -27.040 1.00 74.44 280 LEU A C 1
ATOM 2291 O O . LEU A 1 280 ? 27.600 -4.305 -26.030 1.00 74.44 280 LEU A O 1
ATOM 2295 N N . ALA A 1 281 ? 29.530 -3.706 -27.007 1.00 77.81 281 ALA A N 1
ATOM 2296 C CA . ALA A 1 281 ? 30.178 -3.271 -25.772 1.00 77.81 281 ALA A CA 1
ATOM 2297 C C . ALA A 1 281 ? 29.417 -2.127 -25.077 1.00 77.81 281 ALA A C 1
ATOM 2299 O O . ALA A 1 281 ? 29.163 -2.211 -23.875 1.00 77.81 281 ALA A O 1
ATOM 2300 N N . ILE A 1 282 ? 28.985 -1.101 -25.821 1.00 76.00 282 ILE A N 1
ATOM 2301 C CA . ILE A 1 282 ? 28.187 0.019 -25.287 1.00 76.00 282 ILE A CA 1
ATOM 2302 C C . ILE A 1 282 ? 26.851 -0.488 -24.727 1.00 76.00 282 ILE A C 1
ATOM 2304 O O . ILE A 1 282 ? 26.452 -0.102 -23.626 1.00 76.00 282 ILE A O 1
ATOM 2308 N N . SER A 1 283 ? 26.177 -1.386 -25.451 1.00 71.62 283 SER A N 1
ATOM 2309 C CA . SER A 1 283 ? 24.884 -1.940 -25.034 1.00 71.62 283 SER A CA 1
ATOM 2310 C C . SER A 1 283 ? 24.983 -2.764 -23.744 1.00 71.62 283 SER A C 1
ATOM 2312 O O . SER A 1 283 ? 24.143 -2.617 -22.855 1.00 71.62 283 SER A O 1
ATOM 2314 N N . VAL A 1 284 ? 26.045 -3.564 -23.594 1.00 74.06 284 VAL A N 1
ATOM 2315 C CA . VAL A 1 284 ? 26.319 -4.352 -22.384 1.00 74.06 284 VAL A CA 1
ATOM 2316 C C . VAL A 1 284 ? 26.665 -3.435 -21.210 1.00 74.06 284 VAL A C 1
ATOM 2318 O O . VAL A 1 284 ? 26.157 -3.627 -20.106 1.00 74.06 284 VAL A O 1
ATOM 2321 N N . PHE A 1 285 ? 27.466 -2.391 -21.437 1.00 73.19 285 PHE A N 1
ATOM 2322 C CA . PHE A 1 285 ? 27.833 -1.442 -20.383 1.00 73.19 285 PHE A CA 1
ATOM 2323 C C . PHE A 1 285 ? 26.622 -0.650 -19.870 1.00 73.19 285 PHE A C 1
ATOM 2325 O O . PHE A 1 285 ? 26.458 -0.464 -18.665 1.00 73.19 285 PHE A O 1
ATOM 2332 N N . TYR A 1 286 ? 25.724 -0.245 -20.772 1.00 72.19 286 TYR A N 1
ATOM 2333 C CA . TYR A 1 286 ? 24.465 0.404 -20.406 1.00 72.19 286 TYR A CA 1
ATOM 2334 C C . TYR A 1 286 ? 23.567 -0.505 -19.548 1.00 72.19 286 TYR A C 1
ATOM 2336 O O . TYR A 1 286 ? 22.929 -0.042 -18.599 1.00 72.19 286 TYR A O 1
ATOM 2344 N N . GLN A 1 287 ? 23.546 -1.810 -19.838 1.00 67.31 287 GLN A N 1
ATOM 2345 C CA . GLN A 1 287 ? 22.783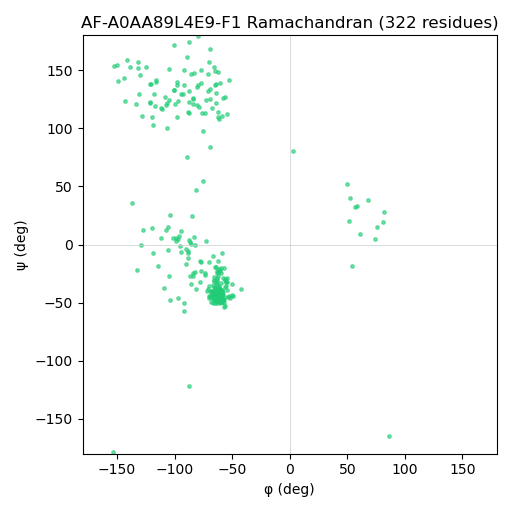 -2.793 -19.063 1.00 67.31 287 GLN A CA 1
ATOM 2346 C C . GLN A 1 287 ? 23.334 -2.990 -17.646 1.00 67.31 287 GLN A C 1
ATOM 2348 O O . GLN A 1 287 ? 22.540 -3.067 -16.708 1.00 67.31 287 GLN A O 1
ATOM 2353 N N . LEU A 1 288 ? 24.661 -3.012 -17.475 1.00 67.62 288 LEU A N 1
ATOM 2354 C CA . LEU A 1 288 ? 25.305 -3.172 -16.164 1.00 67.62 288 LEU A CA 1
ATOM 2355 C C . LEU A 1 288 ? 24.977 -2.035 -15.184 1.00 67.62 288 LEU A C 1
ATOM 2357 O O . LEU A 1 288 ? 24.982 -2.253 -13.976 1.00 67.62 288 LEU A O 1
ATOM 2361 N N . ILE A 1 289 ? 24.673 -0.837 -15.689 1.00 68.25 289 ILE A N 1
ATOM 2362 C CA . ILE A 1 289 ? 24.393 0.340 -14.855 1.00 68.25 289 ILE A CA 1
ATOM 2363 C C . ILE A 1 289 ? 22.915 0.406 -14.426 1.00 68.25 289 ILE A C 1
ATOM 2365 O O . ILE A 1 289 ? 22.624 0.851 -13.319 1.00 68.25 289 ILE A O 1
ATOM 2369 N N . ASN A 1 290 ? 21.971 -0.039 -15.268 1.00 66.50 290 ASN A N 1
ATOM 2370 C CA . ASN A 1 290 ? 20.545 0.309 -15.130 1.00 66.50 290 ASN A CA 1
ATOM 2371 C C . ASN A 1 290 ? 19.572 -0.873 -14.920 1.00 66.50 290 ASN A C 1
ATOM 2373 O O . ASN A 1 290 ? 18.374 -0.665 -15.107 1.00 66.50 290 ASN A O 1
ATOM 2377 N N . TYR A 1 291 ? 20.056 -2.082 -14.582 1.00 58.66 291 TYR A N 1
ATOM 2378 C CA . TYR A 1 291 ? 19.300 -3.320 -14.261 1.00 58.66 291 TYR A CA 1
ATOM 2379 C C . TYR A 1 291 ? 17.759 -3.223 -14.385 1.00 58.66 291 TYR A C 1
ATOM 2381 O O . TYR A 1 291 ? 17.036 -3.062 -13.404 1.00 58.66 291 TYR A O 1
ATOM 2389 N N . SER A 1 292 ? 17.247 -3.331 -15.616 1.00 63.97 292 SER A N 1
ATOM 2390 C CA . SER A 1 292 ? 15.811 -3.361 -15.920 1.00 63.97 292 SER A CA 1
ATOM 2391 C C . SER A 1 292 ? 15.550 -4.208 -17.163 1.00 63.97 292 SER A C 1
ATOM 2393 O O . SER A 1 292 ? 16.282 -4.115 -18.148 1.00 63.97 292 SER A O 1
ATOM 2395 N N . ILE A 1 293 ? 14.465 -4.990 -17.151 1.00 62.16 293 ILE A N 1
ATOM 2396 C CA . ILE A 1 293 ? 14.030 -5.830 -18.282 1.00 62.16 293 ILE A CA 1
ATOM 2397 C C . ILE A 1 293 ? 13.751 -4.996 -19.544 1.00 62.16 293 ILE A C 1
ATOM 2399 O O . ILE A 1 293 ? 14.033 -5.444 -20.655 1.00 62.16 293 ILE A O 1
ATOM 2403 N N . THR A 1 294 ? 13.268 -3.758 -19.392 1.00 64.50 294 THR A N 1
ATOM 2404 C CA . THR A 1 294 ? 13.038 -2.831 -20.517 1.00 64.50 294 THR A CA 1
ATOM 2405 C C . THR A 1 294 ? 14.321 -2.503 -21.289 1.00 64.50 294 THR A C 1
ATOM 2407 O O . THR A 1 294 ? 14.260 -2.195 -22.479 1.00 64.50 294 THR A O 1
ATOM 2410 N N . ASN A 1 295 ? 15.492 -2.647 -20.662 1.00 67.19 295 ASN A N 1
ATOM 2411 C CA . ASN A 1 295 ? 16.778 -2.335 -21.283 1.00 67.19 295 ASN A CA 1
ATOM 2412 C C . ASN A 1 295 ? 17.199 -3.380 -22.331 1.00 67.19 295 ASN A C 1
ATOM 2414 O O . ASN A 1 295 ? 17.941 -3.040 -23.252 1.00 67.19 295 ASN A O 1
ATOM 2418 N N . TYR A 1 296 ? 16.708 -4.625 -22.248 1.00 69.94 296 TYR A N 1
ATOM 2419 C CA . TYR A 1 296 ? 16.999 -5.652 -23.258 1.00 69.94 296 TYR A CA 1
ATOM 2420 C C . TYR A 1 296 ? 16.343 -5.333 -24.603 1.00 69.94 296 TYR A C 1
ATOM 2422 O O . TYR A 1 296 ? 16.977 -5.468 -25.649 1.00 69.94 296 TYR A O 1
ATOM 2430 N N . ALA A 1 297 ? 15.095 -4.853 -24.578 1.00 73.19 297 ALA A N 1
ATOM 2431 C CA . ALA A 1 297 ? 14.389 -4.439 -25.786 1.00 73.19 297 ALA A CA 1
ATOM 2432 C C . ALA A 1 297 ? 15.096 -3.255 -26.464 1.00 73.19 297 ALA A C 1
ATOM 2434 O O . ALA A 1 297 ? 15.297 -3.264 -27.677 1.00 73.19 297 ALA A O 1
ATOM 2435 N N . PHE A 1 298 ? 15.549 -2.273 -25.679 1.00 73.88 298 PHE A N 1
ATOM 2436 C CA . PHE A 1 298 ? 16.296 -1.126 -26.196 1.00 73.88 298 PHE A CA 1
ATOM 2437 C C . PHE A 1 298 ? 17.648 -1.509 -26.806 1.00 73.88 298 PHE A C 1
ATOM 2439 O O . PHE A 1 298 ? 17.993 -1.005 -27.873 1.00 73.88 298 PHE A O 1
ATOM 2446 N N . ALA A 1 299 ? 18.387 -2.433 -26.187 1.00 73.81 299 ALA A N 1
ATOM 2447 C CA . ALA A 1 299 ? 19.645 -2.927 -26.742 1.00 73.81 299 ALA A CA 1
ATOM 2448 C C . ALA A 1 299 ? 19.450 -3.624 -28.098 1.00 73.81 299 ALA A C 1
ATOM 2450 O O . ALA A 1 299 ? 20.223 -3.394 -29.027 1.00 73.81 299 ALA A O 1
ATOM 2451 N N . LEU A 1 300 ? 18.389 -4.424 -28.243 1.00 76.81 300 LEU A N 1
ATOM 2452 C CA . LEU A 1 300 ? 18.072 -5.091 -29.507 1.00 76.81 300 LEU A CA 1
ATOM 2453 C C . LEU A 1 300 ? 17.731 -4.073 -30.604 1.00 76.81 300 LEU A C 1
ATOM 2455 O O . LEU A 1 300 ? 18.235 -4.183 -31.722 1.00 76.81 300 LEU A O 1
ATOM 2459 N N . VAL A 1 301 ? 16.930 -3.052 -30.279 1.00 80.69 301 VAL A N 1
ATOM 2460 C CA . VAL A 1 301 ? 16.595 -1.967 -31.217 1.00 80.69 301 VAL A CA 1
ATOM 2461 C C . VAL A 1 301 ? 17.847 -1.218 -31.670 1.00 80.69 301 VAL A C 1
ATOM 2463 O O . VAL A 1 301 ? 17.979 -0.967 -32.866 1.00 80.69 301 VAL A O 1
ATOM 2466 N N . LEU A 1 302 ? 18.774 -0.908 -30.756 1.00 77.12 302 LEU A N 1
ATOM 2467 C CA . LEU A 1 302 ? 20.045 -0.266 -31.107 1.00 77.12 302 LEU A CA 1
ATOM 2468 C C . LEU A 1 302 ? 20.809 -1.107 -32.124 1.00 77.12 302 LEU A C 1
ATOM 2470 O O . LEU A 1 302 ? 21.057 -0.621 -33.217 1.00 77.12 302 LEU A O 1
ATOM 2474 N N . ILE A 1 303 ? 21.053 -2.390 -31.840 1.00 77.69 303 ILE A N 1
ATOM 2475 C CA . ILE A 1 303 ? 21.778 -3.291 -32.753 1.00 77.69 303 ILE A CA 1
ATOM 2476 C C . ILE A 1 303 ? 21.150 -3.300 -34.157 1.00 77.69 303 ILE A C 1
ATOM 2478 O O . ILE A 1 303 ? 21.863 -3.193 -35.156 1.00 77.69 303 ILE A O 1
ATOM 2482 N N . VAL A 1 304 ? 19.819 -3.397 -34.252 1.00 83.00 304 VAL A N 1
ATOM 2483 C CA . VAL A 1 304 ? 19.114 -3.406 -35.545 1.00 83.00 304 VAL A CA 1
ATOM 2484 C C . VAL A 1 304 ? 19.286 -2.078 -36.285 1.00 83.00 304 VAL A C 1
ATOM 2486 O O . VAL A 1 304 ? 19.634 -2.084 -37.468 1.00 83.00 304 VAL A O 1
ATOM 2489 N N . VAL A 1 305 ? 19.079 -0.943 -35.609 1.00 82.38 305 VAL A N 1
ATOM 2490 C CA . VAL A 1 305 ? 19.255 0.395 -36.201 1.00 82.38 305 VAL A CA 1
ATOM 2491 C C . VAL A 1 305 ? 20.692 0.584 -36.679 1.00 82.38 305 VAL A C 1
ATOM 2493 O O . VAL A 1 305 ? 20.904 1.026 -37.810 1.00 82.38 305 VAL A O 1
ATOM 2496 N N . SER A 1 306 ? 21.673 0.179 -35.874 1.00 75.75 306 SER A N 1
ATOM 2497 C CA . SER A 1 306 ? 23.088 0.287 -36.206 1.00 75.75 306 SER A CA 1
ATOM 2498 C C . SER A 1 306 ? 23.457 -0.533 -37.448 1.00 75.75 306 SER A C 1
ATOM 2500 O O . SER A 1 306 ? 24.142 -0.022 -38.336 1.00 75.75 306 SER A O 1
ATOM 2502 N N . ILE A 1 307 ? 22.961 -1.773 -37.574 1.00 77.88 307 ILE A N 1
ATOM 2503 C CA . ILE A 1 307 ? 23.183 -2.621 -38.762 1.00 77.88 307 ILE A CA 1
ATOM 2504 C C . ILE A 1 307 ? 22.581 -1.970 -40.014 1.00 77.88 307 ILE A C 1
ATOM 2506 O O . ILE A 1 307 ? 23.229 -1.905 -41.064 1.00 77.88 307 ILE A O 1
ATOM 2510 N N . VAL A 1 308 ? 21.350 -1.457 -39.914 1.00 83.31 308 VAL A N 1
ATOM 2511 C CA . VAL A 1 308 ? 20.668 -0.792 -41.034 1.00 83.31 308 VAL A CA 1
ATOM 2512 C C . VAL A 1 308 ? 21.429 0.462 -41.463 1.00 83.31 308 VAL A C 1
ATOM 2514 O O . VAL A 1 308 ? 21.720 0.622 -42.652 1.00 83.31 308 VAL A O 1
ATOM 2517 N N . MET A 1 309 ? 21.809 1.325 -40.518 1.00 79.44 309 MET A N 1
ATOM 2518 C CA . MET A 1 309 ? 22.587 2.531 -40.806 1.00 79.44 309 MET A CA 1
ATOM 2519 C C . MET A 1 309 ? 23.933 2.210 -41.442 1.00 79.44 309 MET A C 1
ATOM 2521 O O . MET A 1 309 ? 24.300 2.834 -42.440 1.00 79.44 309 MET A O 1
ATOM 2525 N N . TYR A 1 310 ? 24.632 1.207 -40.916 1.00 77.69 310 TYR A N 1
ATOM 2526 C CA . TYR A 1 310 ? 25.896 0.753 -41.468 1.00 77.69 310 TYR A CA 1
ATOM 2527 C C . TYR A 1 310 ? 25.742 0.309 -42.926 1.00 77.69 310 TYR A C 1
ATOM 2529 O O . TYR A 1 310 ? 26.475 0.772 -43.801 1.00 77.69 310 TYR A O 1
ATOM 2537 N N . SER A 1 311 ? 24.742 -0.532 -43.211 1.00 77.62 311 SER A N 1
ATOM 2538 C CA . SER A 1 311 ? 24.475 -1.006 -44.572 1.00 77.62 311 SER A CA 1
ATOM 2539 C C . SER A 1 311 ? 24.187 0.145 -45.546 1.00 77.62 311 SER A C 1
ATOM 2541 O O . SER A 1 311 ? 24.660 0.143 -46.685 1.00 77.62 311 SER A O 1
ATOM 2543 N N . SER A 1 312 ? 23.455 1.167 -45.090 1.00 81.31 312 SER A N 1
ATOM 2544 C CA . SER A 1 312 ? 23.105 2.346 -45.882 1.00 81.31 312 SER A CA 1
ATOM 2545 C C . SER A 1 312 ? 24.332 3.213 -46.183 1.00 81.31 312 SER A C 1
ATOM 2547 O O . SER A 1 312 ? 24.595 3.534 -47.344 1.00 81.31 312 SER A O 1
ATOM 2549 N N . LEU A 1 313 ? 25.131 3.534 -45.160 1.00 78.00 313 LEU A N 1
ATOM 2550 C CA . LEU A 1 313 ? 26.344 4.347 -45.291 1.00 78.00 313 LEU A CA 1
ATOM 2551 C C . LEU A 1 313 ? 27.414 3.652 -46.138 1.00 78.00 313 LEU A C 1
ATOM 2553 O O . LEU A 1 313 ? 28.018 4.284 -47.005 1.00 78.00 313 LEU A O 1
ATOM 2557 N N . PHE A 1 314 ? 27.601 2.343 -45.957 1.00 74.38 314 PHE A N 1
ATOM 2558 C CA . PHE A 1 314 ? 28.498 1.555 -46.797 1.00 74.38 314 PHE A CA 1
ATOM 2559 C C . PHE A 1 314 ? 28.076 1.611 -48.269 1.00 74.38 314 PHE A C 1
ATOM 2561 O O . PHE A 1 314 ? 28.898 1.887 -49.141 1.00 74.38 314 PHE A O 1
ATOM 2568 N N . ASN A 1 315 ? 26.783 1.421 -48.557 1.00 75.69 315 ASN A N 1
ATOM 2569 C CA . ASN A 1 315 ? 26.261 1.513 -49.920 1.00 75.69 315 ASN A CA 1
ATOM 2570 C C . ASN A 1 315 ? 26.463 2.909 -50.532 1.00 75.69 315 ASN A C 1
ATOM 2572 O O . ASN A 1 315 ? 26.774 3.013 -51.720 1.00 75.69 315 ASN A O 1
ATOM 2576 N N . GLN A 1 316 ? 26.314 3.980 -49.746 1.00 78.06 316 GLN A N 1
ATOM 2577 C CA . GLN A 1 316 ? 26.577 5.347 -50.206 1.00 78.06 316 GLN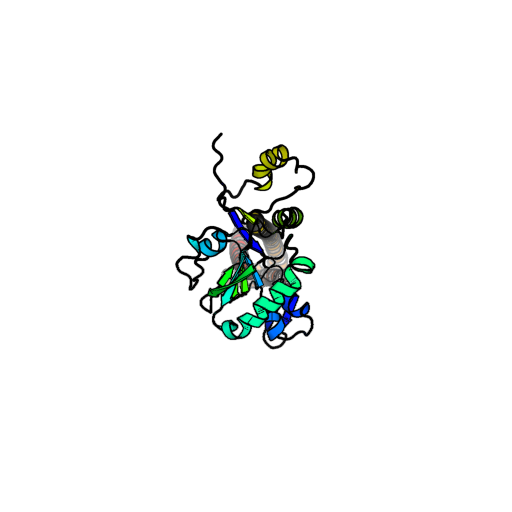 A CA 1
ATOM 2578 C C . GLN A 1 316 ? 28.055 5.564 -50.555 1.00 78.06 316 GLN A C 1
ATOM 2580 O O . GLN A 1 316 ? 28.363 6.075 -51.633 1.00 78.06 316 GLN A O 1
ATOM 2585 N N . ILE A 1 317 ? 28.971 5.143 -49.680 1.00 71.88 317 ILE A N 1
ATOM 2586 C CA . ILE A 1 317 ? 30.419 5.284 -49.895 1.00 71.88 317 ILE A CA 1
ATOM 2587 C C . ILE A 1 317 ? 30.873 4.437 -51.087 1.00 71.88 317 ILE A C 1
ATOM 2589 O O . ILE A 1 317 ? 31.643 4.910 -51.924 1.00 71.88 317 ILE A O 1
ATOM 2593 N N . PHE A 1 318 ? 30.351 3.216 -51.212 1.00 69.00 318 PHE A N 1
ATOM 2594 C CA . PHE A 1 318 ? 30.655 2.331 -52.329 1.00 69.00 318 PHE A CA 1
ATOM 2595 C C . PHE A 1 318 ? 30.214 2.943 -53.666 1.00 69.00 318 PHE A C 1
ATOM 2597 O O . PHE A 1 318 ? 31.023 3.027 -54.584 1.00 69.00 318 PHE A O 1
ATOM 2604 N N . ARG A 1 319 ? 28.981 3.469 -53.763 1.00 70.25 319 ARG A N 1
ATOM 2605 C CA . ARG A 1 319 ? 28.499 4.162 -54.975 1.00 70.25 319 ARG A CA 1
ATOM 2606 C C . ARG A 1 319 ? 29.351 5.378 -55.339 1.00 70.25 319 ARG A C 1
ATOM 2608 O O . ARG A 1 319 ? 29.629 5.587 -56.514 1.00 70.25 319 ARG A O 1
ATOM 2615 N N . ARG A 1 320 ? 29.788 6.165 -54.349 1.00 67.06 320 ARG A N 1
ATOM 2616 C CA . ARG A 1 320 ? 30.630 7.352 -54.580 1.00 67.06 320 ARG A CA 1
ATOM 2617 C C . ARG A 1 320 ? 31.996 6.997 -55.176 1.00 67.06 320 ARG A C 1
ATOM 2619 O O . ARG A 1 320 ? 32.530 7.766 -55.965 1.00 67.06 320 ARG A O 1
ATOM 2626 N N . ASN A 1 321 ? 32.550 5.844 -54.810 1.00 62.97 321 ASN A N 1
ATOM 2627 C CA . ASN A 1 321 ? 33.900 5.434 -55.199 1.00 62.97 321 ASN A CA 1
ATOM 2628 C C . ASN A 1 321 ? 33.951 4.529 -56.446 1.00 62.97 321 ASN A C 1
ATOM 2630 O O . ASN A 1 321 ? 35.044 4.181 -56.874 1.00 62.97 321 ASN A O 1
ATOM 2634 N N . GLN A 1 322 ? 32.805 4.179 -57.047 1.00 56.97 322 GLN A N 1
ATOM 2635 C CA . GLN A 1 322 ? 32.715 3.459 -58.330 1.00 56.97 322 GLN A CA 1
ATOM 2636 C C . GLN A 1 322 ? 32.855 4.364 -59.574 1.00 56.97 322 GLN A C 1
ATOM 2638 O O . GLN A 1 322 ? 32.783 3.866 -60.691 1.00 56.97 322 GLN A O 1
ATOM 2643 N N . LEU A 1 323 ? 33.030 5.679 -59.403 1.00 42.59 323 LEU A N 1
ATOM 2644 C CA . LEU A 1 323 ? 33.150 6.665 -60.492 1.00 42.59 323 LEU A CA 1
ATOM 2645 C C . LEU A 1 323 ? 34.582 6.821 -61.056 1.00 42.59 323 LEU A C 1
ATOM 2647 O O . LEU A 1 323 ? 34.900 7.877 -61.599 1.00 42.59 323 LEU A O 1
ATOM 2651 N N . TRP A 1 324 ? 35.435 5.801 -60.930 1.00 40.19 324 TRP A N 1
ATOM 2652 C CA . TRP A 1 324 ? 36.771 5.770 -61.541 1.00 40.19 324 TRP A CA 1
ATOM 2653 C C . TRP A 1 324 ? 36.897 4.611 -62.517 1.00 40.19 324 TRP A C 1
ATOM 2655 O O . TRP A 1 324 ? 36.660 3.461 -62.079 1.00 40.19 324 TRP A O 1
#

Foldseek 3Di:
DDPPPFQKWFKAFQQQQFDDADPPPRHTDGNLQVPFPVSDPLSLQQACSHLEMEIALSQCVVQVFAWPPPCPSVDDDDLQEKEKEAEPVCPVCVVSNQVNCQVCVCPPVNWPDRGHYDYTYTYFQRWRAQLDPSGADVVVVRTRGGGTYIYDRPNGHDPVLVLCLFDPNNRMETPDPDLDDQVCVVCCVVCVVVVNNVSRPHGDYSNPVVSVVVVVVVVVVVVVVVVLVVVLVVLLVVLLVLLVVLCVVCVVVLVVCVVVPPDPVNSLVVRVVVSLVVLVVVLVVVCVVPVDPVSVVSSVVSSVVSVVSNVVSSVVVVVVPVPD

Sequence (324 aa):
MITSQLSTFIIIANNFTMIDRDPDTKEPIYIGQQIMPNETVRDYNTEPFGNSIIVDKNYLKRQNIKIHDSNFFQRSVDRSIVYILVPDKYQRSDTEIIKNYSANAIEKIGYSKMPKFKIIHTFNNQKYFTYNINLGDPATGNNLVDPIAVVFNKNLVDLQTFGNMLTIDGGLFFEKNSEAQDVFNLLKPTIKKVGLSNTLNMSVSVYKDFSRYLAKQRSTLLAQTLHFFLLLLIDCLLIKEIIILFFELNKKQFIVKWVLGYSRIGLLFDTIFWPLLVILAISVFYQLINYSITNYAFALVLIVVSIVMYSSLFNQIFRRNQLW

Radius of gyration: 32.68 Å; Cα contacts (8 Å, |Δi|>4): 403; chains: 1; bounding box: 72×47×92 Å

Secondary structure (DSSP, 8-state):
------EEEEEE-GGGBEEEE-TTT-PEEEHHHHTSTT--HHHHTTSTTSSEEEE-HHHHHHTT--BS-TTTTTS---SSEEEEEEEGGGGGGHHHHHHHHHHTTTTTT--SS--EEEEEEE-SS-EEE--STTBS-GGGTSEEES-EEEEP-TTTS-HHHHHHHTSTTS-EEEE---TT--HHHHHHHHHHHTT-TTT------HHHHHHHHHHHHHHHHHHHHHHHHHHHHHHHHHHHHHHHHHHHHHHHHHHHHHHTT--HHHHHHHHHHHHHHHHHHHHHHHHHHH--THHHHHHHHHHHHHHHHHHHHHHHHHHHHT--

Mean predicted aligned error: 13.16 Å

Solvent-accessible surface area (backbone atoms only — not comparable to full-atom values): 18196 Å² total; per-residue (Å²): 131,88,79,73,80,75,50,58,32,32,41,38,46,77,30,32,29,58,76,50,57,43,89,86,80,62,47,78,37,34,49,11,52,72,74,36,97,78,62,41,74,63,51,22,69,35,37,76,60,13,49,31,32,40,29,28,71,53,35,39,59,75,63,63,64,62,51,74,61,84,57,60,87,77,51,77,85,57,72,54,49,35,44,35,34,38,27,56,89,51,56,92,43,49,71,55,29,52,49,42,41,60,73,34,34,47,88,71,72,48,32,77,54,94,61,47,76,41,82,43,49,21,60,66,87,38,69,45,72,51,80,44,92,73,25,42,42,76,91,66,68,20,41,40,71,54,48,34,36,35,42,64,49,82,74,33,51,45,72,64,59,54,52,48,23,37,32,88,85,23,30,47,34,50,69,66,99,53,101,80,63,60,54,36,69,72,42,45,66,56,35,52,72,74,67,36,59,91,76,58,86,59,46,45,37,58,57,54,59,54,49,48,50,50,49,48,52,49,51,52,50,51,51,52,51,52,53,49,54,52,52,50,54,52,50,56,52,49,51,55,52,52,54,53,53,53,47,67,76,38,45,70,61,51,52,52,44,50,76,72,65,55,51,74,65,58,59,43,54,78,63,45,51,64,59,53,50,52,52,50,51,52,44,52,54,56,46,76,75,60,81,51,79,71,52,58,61,51,41,53,51,48,55,53,51,51,53,53,52,49,56,52,53,51,52,51,53,51,62,67,68,66,82,116